Protein AF-A0A5B8IBD4-F1 (afdb_monomer_lite)

Organism: NCBI:txid568768

Sequence (265 aa):
MNLLDEKFKKVKQAIHQFESEQSRFNSKVDTIKSEFEQALSAAQVNIQKAKIEYELTCIKSWGGVYRAPPEEDEHWYWKDIYVEWPQGTQPDLAMLIHPPYRGFCRYVLMRFAMDCGLACNLSQWDGSRYHLDFVCLRHPPSRYQLHLLPSVLHGISVFSKVMACDRDGYARLELTSCMRKIIFQDMRFELLAEYIELLVSPETGESKVTLEIESCIYSVVSDINHWNGKKRITLKFPNVREAYLHLIAVKYRSWKFYRKIYEGS

Foldseek 3Di:
DDPVVVVVVVVVVVVVVVVVVVVVVVVVVVVVVVVVVVVVVVVVVVVVVVLVVVLVVQCVVQVWDWPPPDPPDPDDDPLPTDIDAPPPGDHPVQCQFQPPDPPRCVVRVQVLCVLLQKGFDQPDDPPGGGARLEIEGNDALAPVCVVSLVSVQVSCLVVQLNHDADPVQWHKYFYDPVQQWDWDDDPFKIKIKGWGIWTARNVQQKIKTKIKIAIDTDPPDPPDDDRHDIDIDIDIDNHPSVVSVCSHCVNVDDPVVVVCRVVVD

Radius of gyration: 32.61 Å; chains: 1; bounding box: 73×58×107 Å

Secondary structure (DSSP, 8-state):
--HHHHHHHHHHHHHHHHHHHHHHHHHHHHHHHHHHHHHHHHHHHHHHHHHHHHHHHHHHHTT-EE-PPPTT-S---GGG--EE--TT----HHHHHS-SSTTTTHHHHHHHHHHTTEEE----B-SS-B----EEESS---GGGGGGHHHHHHHHHHHHTTSPB-TTS-EEEEPPGGGSEEEEEETTEEEEEEEEEEEE-TTT--EEEEEEEEEEE-TT-TTS----EEEEEEEEESSHHHHHHHHHHGGG--HHHHHHHHHT-

Structure (mmCIF, N/CA/C/O backbone):
data_AF-A0A5B8IBD4-F1
#
_entry.id   AF-A0A5B8IBD4-F1
#
loop_
_atom_site.group_PDB
_atom_site.id
_atom_site.type_symbol
_atom_site.label_atom_id
_atom_site.label_alt_id
_atom_site.label_comp_id
_atom_site.label_asym_id
_atom_site.label_entity_id
_atom_site.label_seq_id
_atom_site.pdbx_PDB_ins_code
_atom_site.Cartn_x
_atom_site.Cartn_y
_atom_site.Cartn_z
_atom_site.occupancy
_atom_site.B_iso_or_equiv
_atom_site.auth_seq_id
_atom_site.auth_comp_id
_atom_site.auth_asym_id
_atom_site.auth_atom_id
_atom_site.pdbx_PDB_model_num
ATOM 1 N N . MET A 1 1 ? -39.610 38.157 74.385 1.00 56.88 1 MET A N 1
ATOM 2 C CA . MET A 1 1 ? -38.697 37.555 73.388 1.00 56.88 1 MET A CA 1
ATOM 3 C C . MET A 1 1 ? -39.084 38.117 72.027 1.00 56.88 1 MET A C 1
ATOM 5 O O . MET A 1 1 ? -40.272 38.142 71.732 1.00 56.88 1 MET A O 1
ATOM 9 N N . ASN A 1 2 ? -38.144 38.713 71.291 1.00 75.50 2 ASN A N 1
ATOM 10 C CA . ASN A 1 2 ? -38.448 39.559 70.133 1.00 75.50 2 ASN A CA 1
ATOM 11 C C . ASN A 1 2 ? -38.781 38.701 68.900 1.00 75.50 2 ASN A C 1
ATOM 13 O O . ASN A 1 2 ? -38.042 37.781 68.563 1.00 75.50 2 ASN A O 1
ATOM 17 N N . LEU A 1 3 ? -39.874 39.016 68.200 1.00 75.00 3 LEU A N 1
ATOM 18 C CA . LEU A 1 3 ? -40.360 38.275 67.019 1.00 75.00 3 LEU A CA 1
ATOM 19 C C . LEU A 1 3 ? -39.328 38.222 65.872 1.00 75.00 3 LEU A C 1
ATOM 21 O O . LEU A 1 3 ? -39.344 37.321 65.033 1.00 75.00 3 LEU A O 1
ATOM 25 N N . LEU A 1 4 ? -38.414 39.195 65.850 1.00 78.38 4 LEU A N 1
ATOM 26 C CA . LEU A 1 4 ? -37.260 39.248 64.956 1.00 78.38 4 LEU A CA 1
ATOM 27 C C . LEU A 1 4 ? -36.218 38.165 65.268 1.00 78.38 4 LEU A C 1
ATOM 29 O O . LEU A 1 4 ? -35.713 37.547 64.334 1.00 78.38 4 LEU A O 1
ATOM 33 N N . ASP A 1 5 ? -35.945 37.874 66.541 1.00 80.69 5 ASP A N 1
ATOM 34 C CA . ASP A 1 5 ? -34.928 36.890 66.940 1.00 80.69 5 ASP A CA 1
ATOM 35 C C . ASP A 1 5 ? -35.344 35.463 66.566 1.00 80.69 5 ASP A C 1
ATOM 37 O O . ASP A 1 5 ? -34.528 34.672 66.087 1.00 80.69 5 ASP A O 1
ATOM 41 N N . GLU A 1 6 ? -36.633 35.133 66.703 1.00 82.50 6 GLU A N 1
ATOM 42 C CA . GLU A 1 6 ? -37.167 33.847 66.239 1.00 82.50 6 GLU A CA 1
ATOM 43 C C . GLU A 1 6 ? -37.085 33.698 64.718 1.00 82.50 6 GLU A C 1
ATOM 45 O O . GLU A 1 6 ? -36.716 32.630 64.220 1.00 82.50 6 GLU A O 1
ATOM 50 N N . LYS A 1 7 ? -37.399 34.761 63.965 1.00 86.44 7 LYS A N 1
ATOM 51 C CA . LYS A 1 7 ? -37.274 34.747 62.501 1.00 86.44 7 LYS A CA 1
ATOM 52 C C . LYS A 1 7 ? -35.815 34.594 62.071 1.00 86.44 7 LYS A C 1
ATOM 54 O O . LYS A 1 7 ? -35.535 33.762 61.212 1.00 86.44 7 LYS A O 1
ATOM 59 N N . PHE A 1 8 ? -34.881 35.302 62.709 1.00 87.88 8 PHE A N 1
ATOM 60 C CA . PHE A 1 8 ? -33.446 35.148 62.452 1.00 87.88 8 PHE A CA 1
ATOM 61 C C . PHE A 1 8 ? -32.945 33.734 62.758 1.00 87.88 8 PHE A C 1
ATOM 63 O O . PHE A 1 8 ? -32.168 33.176 61.982 1.00 87.88 8 PHE A O 1
ATOM 70 N N . LYS A 1 9 ? -33.411 33.122 63.853 1.00 89.69 9 LYS A N 1
ATOM 71 C CA . LYS A 1 9 ? -33.058 31.740 64.203 1.00 89.69 9 LYS A CA 1
ATOM 72 C C . LYS A 1 9 ? -33.561 30.739 63.157 1.00 89.69 9 LYS A C 1
ATOM 74 O O . LYS A 1 9 ? -32.800 29.859 62.761 1.00 89.69 9 LYS A O 1
ATOM 79 N N . LYS A 1 10 ? -34.794 30.908 62.663 1.00 91.12 10 LYS A N 1
ATOM 80 C CA . LYS A 1 10 ? -35.361 30.075 61.586 1.00 91.12 10 LYS A CA 1
ATOM 81 C C . LYS A 1 10 ? -34.592 30.222 60.272 1.00 91.12 10 LYS A C 1
ATOM 83 O O . LYS A 1 10 ? -34.285 29.218 59.641 1.00 91.12 10 LYS A O 1
ATOM 88 N N . VAL A 1 11 ? -34.225 31.447 59.891 1.00 92.00 11 VAL A N 1
ATOM 89 C CA . VAL A 1 11 ? -33.417 31.695 58.683 1.00 92.00 11 VAL A CA 1
ATOM 90 C C . VAL A 1 11 ? -32.032 31.053 58.806 1.00 92.00 11 VAL A C 1
ATOM 92 O O . VAL A 1 11 ? -31.601 30.376 57.880 1.00 92.00 11 VAL A O 1
ATOM 95 N N . LYS A 1 12 ? -31.358 31.177 59.959 1.00 91.69 12 LYS A N 1
ATOM 96 C CA . LYS A 1 12 ? -30.062 30.510 60.193 1.00 91.69 12 LYS A CA 1
ATOM 97 C C . LYS A 1 12 ? -30.153 28.985 60.098 1.00 91.69 12 LYS A C 1
ATOM 99 O O . LYS A 1 12 ? -29.273 28.363 59.515 1.00 91.69 12 LYS A O 1
ATOM 104 N N . GLN A 1 13 ? -31.212 28.383 60.644 1.00 93.12 13 GLN A N 1
ATOM 105 C CA . GLN A 1 13 ? -31.438 26.939 60.525 1.00 93.12 13 GLN A CA 1
ATOM 106 C C . GLN A 1 13 ? -31.672 26.509 59.072 1.00 93.12 13 GLN A C 1
ATOM 108 O O . GLN A 1 13 ? -31.108 25.504 58.649 1.00 93.12 13 GLN A O 1
ATOM 113 N N . ALA A 1 14 ? -32.445 27.284 58.306 1.00 92.75 14 ALA A N 1
ATOM 114 C CA . ALA A 1 14 ? -32.688 27.012 56.892 1.00 92.75 14 ALA A CA 1
ATOM 115 C C . ALA A 1 14 ? -31.407 27.127 56.047 1.00 92.75 14 ALA A C 1
ATOM 117 O O . ALA A 1 14 ? -31.169 26.275 55.198 1.00 92.75 14 ALA A O 1
ATOM 118 N N . ILE A 1 15 ? -30.556 28.128 56.312 1.00 94.25 15 ILE A N 1
ATOM 119 C CA . ILE A 1 15 ? -29.251 28.272 55.642 1.00 94.25 15 ILE A CA 1
ATOM 120 C C . ILE A 1 15 ? -28.365 27.057 55.932 1.00 94.25 15 ILE A C 1
ATOM 122 O O . ILE A 1 15 ? -27.853 26.453 54.997 1.00 94.25 15 ILE A O 1
ATOM 126 N N . HIS A 1 16 ? -28.245 26.633 57.194 1.00 94.00 16 HIS A N 1
ATOM 127 C CA . HIS A 1 16 ? -27.446 25.450 57.529 1.00 94.00 16 HIS A CA 1
ATOM 128 C C . HIS A 1 16 ? -27.990 24.151 56.921 1.00 94.00 16 HIS A C 1
ATOM 130 O O . HIS A 1 16 ? -27.208 23.298 56.501 1.00 94.00 16 HIS A O 1
ATOM 136 N N . GLN A 1 17 ? -29.315 23.984 56.853 1.00 94.88 17 GLN A N 1
ATOM 137 C CA . GLN A 1 17 ? -29.913 22.850 56.142 1.00 94.88 17 GLN A CA 1
ATOM 138 C C . GLN A 1 17 ? -29.582 22.892 54.650 1.00 94.88 17 GLN A C 1
ATOM 140 O O . GLN A 1 17 ? -29.151 21.880 54.106 1.00 94.88 17 GLN A O 1
ATOM 145 N N . PHE A 1 18 ? -29.707 24.058 54.015 1.00 94.94 18 PHE A N 1
ATOM 146 C CA . PHE A 1 18 ? -29.362 24.235 52.608 1.00 94.94 18 PHE A CA 1
ATOM 147 C C . PHE A 1 18 ? -27.880 23.936 52.334 1.00 94.94 18 PHE A C 1
ATOM 149 O O . PHE A 1 18 ? -27.572 23.181 51.418 1.00 94.94 18 PHE A O 1
ATOM 156 N N . GLU A 1 19 ? -26.960 24.454 53.152 1.00 95.25 19 GLU A N 1
ATOM 157 C CA . GLU A 1 19 ? -25.519 24.179 53.039 1.00 95.25 19 GLU A CA 1
ATOM 158 C C . GLU A 1 19 ? -25.210 22.679 53.192 1.00 95.25 19 GLU A C 1
ATOM 160 O O . GLU A 1 19 ? -24.398 22.122 52.448 1.00 95.25 19 GLU A O 1
ATOM 165 N N . SER A 1 20 ? -25.887 22.000 54.124 1.00 94.75 20 SER A N 1
ATOM 166 C CA . SER A 1 20 ? -25.748 20.554 54.325 1.00 94.75 20 SER A CA 1
ATOM 167 C C . SER A 1 20 ? -26.263 19.751 53.126 1.00 94.75 20 SER A C 1
ATOM 169 O O . SER A 1 20 ? -25.588 18.828 52.661 1.00 94.75 20 SER A O 1
ATOM 171 N N . GLU A 1 21 ? -27.428 20.114 52.585 1.00 95.06 21 GLU A N 1
ATOM 172 C CA . GLU A 1 21 ? -27.994 19.481 51.392 1.00 95.06 21 GLU A CA 1
ATOM 173 C C . GLU A 1 21 ? -27.135 19.734 50.151 1.00 95.06 21 GLU A C 1
ATOM 175 O O . GLU A 1 21 ? -26.889 18.801 49.386 1.00 95.06 21 GLU A O 1
ATOM 180 N N . GLN A 1 22 ? -26.610 20.950 49.988 1.00 95.12 22 GLN A N 1
ATOM 181 C CA . GLN A 1 22 ? -25.694 21.306 48.908 1.00 95.12 22 GLN A CA 1
ATOM 182 C C . GLN A 1 22 ? -24.396 20.493 48.989 1.00 95.12 22 GLN A C 1
ATOM 184 O O . GLN A 1 22 ? -23.953 19.941 47.983 1.00 95.12 22 GLN A O 1
ATOM 189 N N . SER A 1 23 ? -23.810 20.355 50.183 1.00 95.12 23 SER A N 1
ATOM 190 C CA . SER A 1 23 ? -22.620 19.522 50.398 1.00 95.12 23 SER A CA 1
ATOM 191 C C . SER A 1 23 ? -22.892 18.051 50.057 1.00 95.12 23 SER A C 1
ATOM 193 O O . SER A 1 23 ? -22.114 17.424 49.334 1.00 95.12 23 SER A O 1
ATOM 195 N N . ARG A 1 24 ? -24.041 17.510 50.489 1.00 95.38 24 ARG A N 1
ATOM 196 C CA . ARG A 1 24 ? -24.458 16.137 50.165 1.00 95.38 24 ARG A CA 1
ATOM 197 C C . ARG 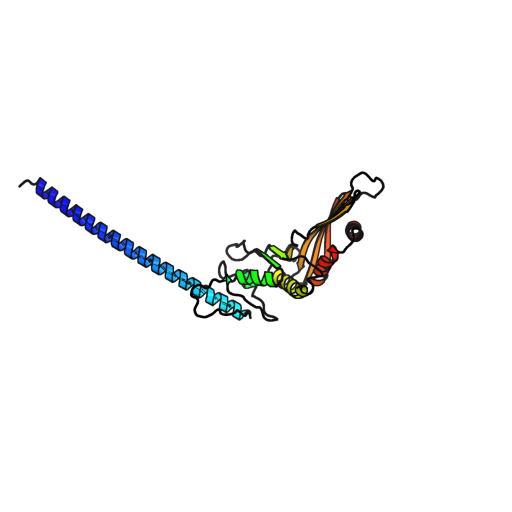A 1 24 ? -24.714 15.945 48.669 1.00 95.38 24 ARG A C 1
ATOM 199 O O . ARG A 1 24 ? -24.390 14.887 48.133 1.00 95.38 24 ARG A O 1
ATOM 206 N N . PHE A 1 25 ? -25.303 16.934 48.001 1.00 95.06 25 PHE A N 1
ATOM 207 C CA . PHE A 1 25 ? -25.522 16.914 46.557 1.00 95.06 25 PHE A CA 1
ATOM 208 C C . PHE A 1 25 ? -24.192 16.911 45.799 1.00 95.06 25 PHE A C 1
ATOM 210 O O . PHE A 1 25 ? -23.983 16.029 44.971 1.00 95.06 25 PHE A O 1
ATOM 217 N N . ASN A 1 26 ? -23.270 17.816 46.137 1.00 95.25 26 ASN A N 1
ATOM 218 C CA . ASN A 1 26 ? -21.949 17.886 45.509 1.00 95.25 26 ASN A CA 1
ATOM 219 C C . ASN A 1 26 ? -21.167 16.581 45.696 1.00 95.25 26 ASN A C 1
ATOM 221 O O . ASN A 1 26 ? -20.663 16.031 44.724 1.00 95.25 26 ASN A O 1
ATOM 225 N N . SER A 1 27 ? -21.171 16.017 46.908 1.00 95.44 27 SER A N 1
ATOM 226 C CA . SER A 1 27 ? -20.539 14.719 47.165 1.00 95.44 27 SER A CA 1
ATOM 227 C C . SER A 1 27 ? -21.121 13.603 46.289 1.00 95.44 27 SER A C 1
ATOM 229 O O . SER A 1 27 ? -20.360 12.795 45.764 1.00 95.44 27 SER A O 1
ATOM 231 N N . LYS A 1 28 ? -22.445 13.568 46.073 1.00 96.06 28 LYS A N 1
ATOM 232 C CA . LYS A 1 28 ? -23.067 12.597 45.156 1.00 96.06 28 LYS A CA 1
ATOM 233 C C . LYS A 1 28 ? -22.658 12.822 43.702 1.00 96.06 28 LYS A C 1
ATOM 235 O O . LYS A 1 28 ? -22.431 11.847 42.992 1.00 96.06 28 LYS A O 1
ATOM 240 N N . VAL A 1 29 ? -22.589 14.077 43.257 1.00 95.94 29 VAL A N 1
ATOM 241 C CA . VAL A 1 29 ? -22.139 14.421 41.899 1.00 95.94 29 VAL A CA 1
ATOM 242 C C . VAL A 1 29 ? -20.706 13.940 41.680 1.00 95.94 29 VAL A C 1
ATOM 244 O O . VAL A 1 29 ? -20.435 13.309 40.661 1.00 95.94 29 VAL A O 1
ATOM 247 N N . ASP A 1 30 ? -19.819 14.159 42.651 1.00 95.62 30 ASP A N 1
ATOM 248 C CA . ASP A 1 30 ? -18.426 13.715 42.578 1.00 95.62 30 ASP A CA 1
ATOM 249 C C . ASP A 1 30 ? -18.310 12.185 42.541 1.00 95.62 30 ASP A C 1
ATOM 251 O O . ASP A 1 30 ? -17.547 11.646 41.737 1.00 95.62 30 ASP A O 1
ATOM 255 N N . THR A 1 31 ? -19.109 11.469 43.343 1.00 96.25 31 THR 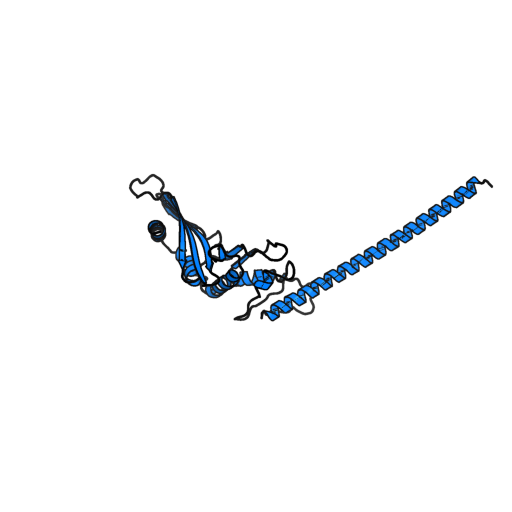A N 1
ATOM 256 C CA . THR A 1 31 ? -19.168 9.999 43.298 1.00 96.25 31 THR A CA 1
ATOM 257 C C . THR A 1 31 ? -19.615 9.498 41.925 1.00 96.25 31 THR A C 1
ATOM 259 O O . THR A 1 31 ? -18.915 8.688 41.323 1.00 96.25 31 THR A O 1
ATOM 262 N N . ILE A 1 32 ? -20.721 10.025 41.387 1.00 95.88 32 ILE A N 1
ATOM 263 C CA . ILE A 1 32 ? -21.239 9.624 40.067 1.00 95.88 32 ILE A CA 1
ATOM 264 C C . ILE A 1 32 ? -20.213 9.915 38.969 1.00 95.88 32 ILE A C 1
ATOM 266 O O . ILE A 1 32 ? -20.013 9.099 38.071 1.00 95.88 32 ILE A O 1
ATOM 270 N N . LYS A 1 33 ? -19.542 11.070 39.034 1.00 95.75 33 LYS A N 1
ATOM 271 C CA . LYS A 1 33 ? -18.499 11.431 38.073 1.00 95.75 33 LYS A CA 1
ATOM 272 C C . LYS A 1 33 ? -17.330 10.446 38.126 1.00 95.75 33 LYS A C 1
ATOM 274 O O . LYS A 1 33 ? -16.890 9.987 37.076 1.00 95.75 33 LYS A O 1
ATOM 279 N N . SER A 1 34 ? -16.869 10.091 39.325 1.00 95.44 34 SER A N 1
ATOM 280 C CA . SER A 1 34 ? -15.779 9.128 39.504 1.00 95.44 34 SER A CA 1
ATOM 281 C C . SER A 1 34 ? -16.149 7.734 38.983 1.00 95.44 34 SER A C 1
ATOM 283 O O . SER A 1 34 ? -15.369 7.128 38.250 1.00 95.44 34 SER A O 1
ATOM 285 N N . GLU A 1 35 ? -17.356 7.251 39.288 1.00 96.12 35 GLU A N 1
ATOM 286 C CA . GLU A 1 35 ? -17.869 5.973 38.775 1.00 96.12 35 GLU A CA 1
ATOM 287 C C . GLU A 1 35 ? -17.969 5.976 37.243 1.00 96.12 35 GLU A C 1
ATOM 289 O O . GLU A 1 35 ? -17.560 5.016 36.586 1.00 96.12 35 GLU A O 1
ATOM 294 N N . PHE A 1 36 ? -18.458 7.073 36.657 1.00 96.06 36 PHE A N 1
ATOM 295 C CA . PHE A 1 36 ? -18.543 7.229 35.208 1.00 96.06 36 PHE A CA 1
ATOM 296 C C . PHE A 1 36 ? -17.160 7.229 34.546 1.00 96.06 36 PHE A C 1
ATOM 298 O O . PHE A 1 36 ? -16.967 6.554 33.536 1.00 96.06 36 PHE A O 1
ATOM 305 N N . GLU A 1 37 ? -16.184 7.943 35.111 1.00 95.75 37 GLU A N 1
ATOM 306 C CA . GLU A 1 37 ? -14.806 7.969 34.605 1.00 95.75 37 GLU A CA 1
ATOM 307 C C . GLU A 1 37 ? -14.153 6.578 34.659 1.00 95.75 37 GLU A C 1
ATOM 309 O O . GLU A 1 37 ? -13.510 6.159 33.692 1.00 95.75 37 GLU A O 1
ATOM 314 N N . GLN A 1 38 ? -14.370 5.822 35.741 1.00 94.38 38 GLN A N 1
ATOM 315 C CA . GLN A 1 38 ? -13.894 4.439 35.858 1.00 94.38 38 GLN A CA 1
ATOM 316 C C . GLN A 1 38 ? -14.553 3.518 34.825 1.00 94.38 38 GLN A C 1
ATOM 318 O O . GLN A 1 38 ? -13.858 2.764 34.138 1.00 94.38 38 GLN A O 1
ATOM 323 N N . ALA A 1 39 ? -15.877 3.603 34.668 1.00 94.75 39 ALA A N 1
ATOM 324 C CA . ALA A 1 39 ? -16.617 2.813 33.688 1.00 94.75 39 ALA A CA 1
ATOM 325 C C . ALA A 1 39 ? -16.189 3.141 32.248 1.00 94.75 39 ALA A C 1
ATOM 327 O O . ALA A 1 39 ? -16.007 2.233 31.435 1.00 94.75 39 ALA A O 1
ATOM 328 N N . LEU A 1 40 ? -15.973 4.423 31.941 1.00 94.75 40 LEU A N 1
ATOM 329 C CA . LEU A 1 40 ? -15.492 4.876 30.638 1.00 94.75 40 LEU A CA 1
ATOM 330 C C . LEU A 1 40 ? -14.082 4.346 30.347 1.00 94.75 40 LEU A C 1
ATOM 332 O O . LEU A 1 40 ? -13.833 3.846 29.250 1.00 94.75 40 LEU A O 1
ATOM 336 N N . SER A 1 41 ? -13.184 4.400 31.334 1.00 91.31 41 SER A N 1
ATOM 337 C CA . SER A 1 41 ? -11.829 3.850 31.223 1.00 91.31 41 SER A CA 1
ATOM 338 C C . SER A 1 41 ? -11.852 2.339 30.956 1.00 91.31 41 SER A C 1
ATOM 340 O O . SER A 1 41 ? -11.234 1.862 30.000 1.00 91.31 41 SER A O 1
ATOM 342 N N . ALA A 1 42 ? -12.645 1.582 31.721 1.00 90.81 42 ALA A N 1
ATOM 343 C CA . ALA A 1 42 ? -12.802 0.141 31.525 1.00 90.81 42 ALA A CA 1
ATOM 344 C C . ALA A 1 42 ? -13.400 -0.200 30.147 1.00 90.81 42 ALA A C 1
ATOM 346 O O . ALA A 1 42 ? -12.906 -1.092 29.453 1.00 90.81 42 ALA A O 1
ATOM 347 N N . ALA A 1 43 ? -14.425 0.538 29.709 1.00 92.00 43 ALA A N 1
ATOM 348 C CA . ALA A 1 43 ? -15.018 0.372 28.385 1.00 92.00 43 ALA A CA 1
ATOM 349 C C . ALA A 1 43 ? -14.001 0.649 27.268 1.00 92.00 43 ALA A C 1
ATOM 351 O O . ALA A 1 43 ? -13.924 -0.113 26.303 1.00 92.00 43 ALA A O 1
ATOM 352 N N . GLN A 1 44 ? -13.179 1.692 27.411 1.00 89.56 44 GLN A N 1
ATOM 353 C CA . GLN A 1 44 ? -12.120 2.010 26.457 1.00 89.56 44 GLN A CA 1
ATOM 354 C C . GLN A 1 44 ? -11.089 0.878 26.358 1.00 89.56 44 GLN A C 1
ATOM 356 O O . GLN A 1 44 ? -10.734 0.489 25.245 1.00 89.56 44 GLN A O 1
ATOM 361 N N . VAL A 1 45 ? -10.645 0.314 27.486 1.00 87.69 45 VAL A N 1
ATOM 362 C CA . VAL A 1 45 ? -9.722 -0.836 27.504 1.00 87.69 45 VAL A CA 1
ATOM 363 C C . VAL A 1 45 ? -10.344 -2.054 26.818 1.00 87.69 45 VAL A C 1
ATOM 365 O O . VAL A 1 45 ? -9.707 -2.663 25.960 1.00 87.69 45 VAL A O 1
ATOM 368 N N . ASN A 1 46 ? -11.602 -2.376 27.127 1.00 88.38 46 ASN A N 1
ATOM 369 C CA . ASN A 1 46 ? -12.300 -3.515 26.526 1.00 88.38 46 ASN A CA 1
ATOM 370 C C . ASN A 1 46 ? -12.463 -3.360 25.007 1.00 88.38 46 ASN A C 1
ATOM 372 O O . ASN A 1 46 ? -12.229 -4.310 24.263 1.00 88.38 46 ASN A O 1
ATOM 376 N N . ILE A 1 47 ? -12.794 -2.156 24.530 1.00 88.81 47 ILE A N 1
ATOM 377 C CA . ILE A 1 47 ? -12.873 -1.863 23.093 1.00 88.81 47 ILE A CA 1
ATOM 378 C C . ILE A 1 47 ? -11.505 -2.037 22.424 1.00 88.81 47 ILE A C 1
ATOM 380 O O . ILE A 1 47 ? -11.437 -2.567 21.317 1.00 88.81 47 ILE A O 1
ATOM 384 N N . GLN A 1 48 ? -10.415 -1.605 23.064 1.00 85.31 48 GLN A N 1
ATOM 385 C CA . GLN A 1 48 ? -9.070 -1.789 22.508 1.00 85.31 48 GLN A CA 1
ATOM 386 C C . GLN A 1 48 ? -8.683 -3.268 22.424 1.00 85.31 48 GLN A C 1
ATOM 388 O O . GLN A 1 48 ? -8.187 -3.693 21.382 1.00 85.31 48 GLN A O 1
ATOM 393 N N . LYS A 1 49 ? -8.974 -4.064 23.461 1.00 85.00 49 LYS A N 1
ATOM 394 C CA . LYS A 1 49 ? -8.756 -5.521 23.440 1.00 85.00 49 LYS A CA 1
ATOM 395 C C . LYS A 1 49 ? -9.534 -6.188 22.304 1.00 85.00 49 LYS A C 1
ATOM 397 O O . LYS A 1 49 ? -8.934 -6.873 21.482 1.00 85.00 49 LYS A O 1
ATOM 402 N N . ALA A 1 50 ? -10.826 -5.885 22.180 1.00 88.12 50 ALA A N 1
ATOM 403 C CA . ALA A 1 50 ? -11.667 -6.429 21.114 1.00 88.12 50 ALA A CA 1
ATOM 404 C C . ALA A 1 50 ? -11.170 -6.042 19.706 1.00 88.12 50 ALA A C 1
ATOM 406 O O . ALA A 1 50 ? -11.187 -6.865 18.792 1.00 88.12 50 ALA A O 1
ATOM 407 N N . LYS A 1 51 ? -10.684 -4.804 19.520 1.00 88.56 51 LYS A N 1
ATOM 408 C CA . LYS A 1 51 ? -10.058 -4.373 18.257 1.00 88.56 51 LYS A CA 1
ATOM 409 C C . LYS A 1 51 ? -8.801 -5.177 17.940 1.00 88.56 51 LYS A C 1
ATOM 411 O O . LYS A 1 51 ? -8.643 -5.621 16.806 1.00 88.56 51 LYS A O 1
ATOM 416 N N . ILE A 1 52 ? -7.934 -5.377 18.935 1.00 85.44 52 ILE A N 1
ATOM 417 C CA . ILE A 1 52 ? -6.714 -6.180 18.789 1.00 85.44 52 ILE A CA 1
ATOM 418 C C . ILE A 1 52 ? -7.058 -7.609 18.372 1.00 85.44 52 ILE A C 1
ATOM 420 O O . ILE A 1 52 ? -6.553 -8.090 17.361 1.00 85.44 52 ILE A O 1
ATOM 424 N N . GLU A 1 53 ? -7.965 -8.262 19.092 1.00 87.75 53 GLU A N 1
ATOM 425 C CA . GLU A 1 53 ? -8.405 -9.628 18.794 1.00 87.75 53 GLU A CA 1
ATOM 426 C C . GLU A 1 53 ? -8.997 -9.759 17.384 1.00 87.75 53 GLU A C 1
ATOM 428 O O . GLU A 1 53 ? -8.676 -10.703 16.653 1.00 87.75 53 GLU A O 1
ATOM 433 N N . TYR A 1 54 ? -9.822 -8.793 16.972 1.00 91.25 54 TYR A N 1
ATOM 434 C CA . TYR A 1 54 ? -10.435 -8.778 15.648 1.00 91.25 54 TYR A CA 1
ATOM 435 C C . TYR A 1 54 ? -9.402 -8.634 14.524 1.00 91.25 54 TYR A C 1
ATOM 437 O O . TYR A 1 54 ? -9.385 -9.433 13.586 1.00 91.25 54 TYR A O 1
ATOM 445 N N . GLU A 1 55 ? -8.512 -7.648 14.617 1.00 90.75 55 GLU A N 1
ATOM 446 C CA . GLU A 1 55 ? -7.453 -7.430 13.627 1.00 90.75 55 GLU A CA 1
ATOM 447 C C . GLU A 1 55 ? -6.486 -8.623 13.558 1.00 90.75 55 GLU A C 1
ATOM 449 O O . GLU A 1 55 ? -6.137 -9.066 12.466 1.00 90.75 55 GLU A O 1
ATOM 454 N N . LEU A 1 56 ? -6.104 -9.207 14.700 1.00 89.50 56 LEU A N 1
ATOM 455 C CA . LEU A 1 56 ? -5.276 -10.416 14.752 1.00 89.50 56 LEU A CA 1
ATOM 456 C C . LEU A 1 56 ? -5.952 -11.621 14.084 1.00 89.50 56 LEU A C 1
ATOM 458 O O . LEU A 1 56 ? -5.297 -12.407 13.393 1.00 89.50 56 LEU A O 1
ATOM 462 N N . THR A 1 57 ? -7.266 -11.755 14.261 1.00 91.62 57 THR A N 1
ATOM 463 C CA . THR A 1 57 ? -8.068 -12.782 13.586 1.00 91.62 57 THR A CA 1
ATOM 464 C C . THR A 1 57 ? -8.085 -12.564 12.074 1.00 91.62 57 THR A C 1
ATOM 466 O O . THR A 1 57 ? -7.928 -13.525 11.322 1.00 91.62 57 THR A O 1
ATOM 469 N N . CYS A 1 58 ? -8.197 -11.312 11.619 1.00 93.69 58 CYS A N 1
ATOM 470 C CA . CYS A 1 58 ? -8.105 -10.969 10.197 1.00 93.69 58 CYS A CA 1
ATOM 471 C C . CYS A 1 58 ? -6.714 -11.284 9.625 1.00 93.69 58 CYS A C 1
ATOM 473 O O . CYS A 1 58 ? -6.601 -11.906 8.577 1.00 93.69 58 CYS A O 1
ATOM 475 N N . ILE A 1 59 ? -5.639 -10.937 10.336 1.00 92.06 59 ILE A N 1
ATOM 476 C CA . ILE A 1 59 ? -4.267 -11.250 9.905 1.00 92.06 59 ILE A CA 1
ATOM 477 C C . ILE A 1 59 ? -4.086 -12.760 9.719 1.00 92.06 59 ILE A C 1
ATOM 479 O O . ILE A 1 59 ? -3.565 -13.194 8.690 1.00 92.06 59 ILE A O 1
ATOM 483 N N . LYS A 1 60 ? -4.566 -13.563 10.677 1.00 92.38 60 LYS A N 1
ATOM 484 C CA . LYS A 1 60 ? -4.562 -15.029 10.574 1.00 92.38 60 LYS A CA 1
ATOM 485 C C . LYS A 1 60 ? -5.375 -15.529 9.385 1.00 92.38 60 LYS A C 1
ATOM 487 O O . LYS A 1 60 ? -4.919 -16.437 8.695 1.00 92.38 60 LYS A O 1
ATOM 492 N N . SER A 1 61 ? -6.556 -14.962 9.130 1.00 94.62 61 SER A N 1
ATOM 493 C CA . SER A 1 61 ? -7.403 -15.395 8.009 1.00 94.62 61 SER A CA 1
ATOM 494 C C . SER A 1 61 ? -6.794 -15.064 6.643 1.00 94.62 61 SER A C 1
ATOM 496 O O . SER A 1 61 ? -7.021 -15.800 5.687 1.00 94.62 61 SER A O 1
ATOM 498 N N . TRP A 1 62 ? -5.954 -14.029 6.560 1.00 94.56 62 TRP A N 1
ATOM 499 C CA . TRP A 1 62 ? -5.141 -13.716 5.379 1.00 94.56 62 TRP A CA 1
ATOM 500 C C . TRP A 1 62 ? -3.891 -14.607 5.233 1.00 94.56 62 TRP A C 1
ATOM 502 O O . TRP A 1 62 ? -3.158 -14.495 4.250 1.00 94.56 62 TRP A O 1
ATOM 512 N N . GLY A 1 63 ? -3.629 -15.494 6.199 1.00 93.19 63 GLY A N 1
ATOM 513 C CA . GLY A 1 63 ? -2.471 -16.391 6.219 1.00 93.19 63 GLY A CA 1
ATOM 514 C C . GLY A 1 63 ? -1.222 -15.808 6.886 1.00 93.19 63 GLY A C 1
ATOM 515 O O . GLY A 1 63 ? -0.166 -16.435 6.840 1.00 93.19 63 GLY A O 1
ATOM 516 N N . GLY A 1 64 ? -1.330 -14.634 7.515 1.00 91.75 64 GLY A N 1
ATOM 517 C CA . GLY A 1 64 ? -0.237 -14.012 8.252 1.00 91.75 64 GLY A CA 1
ATOM 518 C C . GLY A 1 64 ? 0.072 -14.763 9.546 1.00 91.75 64 GLY A C 1
ATOM 519 O O . GLY A 1 64 ? -0.826 -15.173 10.286 1.00 91.75 64 GLY A O 1
ATOM 520 N N . VAL A 1 65 ? 1.359 -14.912 9.839 1.00 90.25 65 VAL A N 1
ATOM 521 C CA . VAL A 1 65 ? 1.858 -15.512 11.078 1.00 90.25 65 VAL A CA 1
ATOM 522 C C . VAL A 1 65 ? 2.485 -14.406 11.905 1.00 90.25 65 VAL A C 1
ATOM 524 O O . VAL A 1 65 ? 3.234 -13.590 11.391 1.00 90.25 65 VAL A O 1
ATOM 527 N N . TYR A 1 66 ? 2.199 -14.357 13.194 1.00 84.94 66 TYR A N 1
ATOM 528 C CA . TYR A 1 66 ? 2.851 -13.420 14.098 1.00 84.94 66 TYR A CA 1
ATOM 529 C C . TYR A 1 66 ? 3.291 -14.172 15.340 1.00 84.94 66 TYR A C 1
ATOM 531 O O . TYR A 1 66 ? 2.627 -15.119 15.774 1.00 84.94 66 TYR A O 1
ATOM 539 N N . ARG A 1 67 ? 4.417 -13.763 15.927 1.00 73.12 67 ARG A N 1
ATOM 540 C CA . ARG A 1 67 ? 4.769 -14.268 17.252 1.00 73.12 67 ARG A CA 1
ATOM 541 C C . ARG A 1 67 ? 3.791 -13.659 18.239 1.00 73.12 67 ARG A C 1
ATOM 543 O O . ARG A 1 67 ? 3.829 -12.455 18.481 1.00 73.12 67 ARG A O 1
ATOM 550 N N . ALA A 1 68 ? 2.902 -14.502 18.763 1.00 62.56 68 ALA A N 1
ATOM 551 C CA . ALA A 1 68 ? 2.215 -14.194 20.000 1.00 62.56 68 ALA A CA 1
ATOM 552 C C . ALA A 1 68 ? 3.312 -13.947 21.031 1.00 62.56 68 ALA A C 1
ATOM 554 O O . ALA A 1 68 ? 4.232 -14.763 21.158 1.00 62.56 68 ALA A O 1
ATOM 555 N N . PRO A 1 69 ? 3.300 -12.792 21.671 1.00 56.50 69 PRO A N 1
ATOM 556 C CA . PRO A 1 69 ? 4.372 -12.485 22.572 1.00 56.50 69 PRO A CA 1
ATOM 557 C C . PRO A 1 69 ? 3.995 -13.029 23.970 1.00 56.50 69 PRO A C 1
ATOM 559 O O . PRO A 1 69 ? 2.856 -13.470 24.145 1.00 56.50 69 PRO A O 1
ATOM 562 N N . PRO A 1 70 ? 4.949 -13.184 24.907 1.00 53.16 70 PRO A N 1
ATOM 563 C CA . PRO A 1 70 ? 4.740 -13.985 26.118 1.00 53.16 70 PRO A CA 1
ATOM 564 C C . PRO A 1 70 ? 3.486 -13.544 26.885 1.00 53.16 70 PRO A C 1
ATOM 566 O O . PRO A 1 70 ? 3.265 -12.353 27.064 1.00 53.16 70 PRO A O 1
ATOM 569 N N . GLU A 1 71 ? 2.670 -14.503 27.325 1.00 54.53 71 GLU A N 1
ATOM 570 C CA . GLU A 1 71 ? 1.295 -14.318 27.835 1.00 54.53 71 GLU A CA 1
ATOM 571 C C . GLU A 1 71 ? 1.152 -13.372 29.054 1.00 54.53 71 GLU A C 1
ATOM 573 O O . GLU A 1 71 ? 0.036 -13.110 29.491 1.00 54.53 71 GLU A O 1
ATOM 578 N N . GLU A 1 72 ? 2.252 -12.832 29.588 1.00 53.19 72 GLU A N 1
ATOM 579 C CA . GLU A 1 72 ? 2.319 -12.114 30.867 1.00 53.19 72 GLU A CA 1
ATOM 580 C C . GLU A 1 72 ? 2.519 -10.590 30.770 1.00 53.19 72 GLU A C 1
ATOM 582 O O . GLU A 1 72 ? 2.499 -9.921 31.801 1.00 53.19 72 GLU A O 1
ATOM 587 N N . ASP A 1 73 ? 2.705 -10.002 29.584 1.00 54.75 73 ASP A N 1
ATOM 588 C CA . ASP A 1 73 ? 2.816 -8.535 29.490 1.00 54.75 73 ASP A CA 1
ATOM 589 C C . ASP A 1 73 ? 1.409 -7.911 29.375 1.00 54.75 73 ASP A C 1
ATOM 591 O O . ASP A 1 73 ? 0.609 -8.289 28.527 1.00 54.75 73 ASP A O 1
ATOM 595 N N . GLU A 1 74 ? 1.037 -6.965 30.234 1.00 52.72 74 GLU A N 1
ATOM 596 C CA . GLU A 1 74 ? -0.277 -6.295 30.158 1.00 52.72 74 GLU A CA 1
ATOM 597 C C . GLU A 1 74 ? -0.238 -5.030 29.277 1.00 52.72 74 GLU A C 1
ATOM 599 O O . GLU A 1 74 ? -1.258 -4.367 29.064 1.00 52.72 74 GLU A O 1
ATOM 604 N N . HIS A 1 75 ? 0.934 -4.690 28.728 1.00 54.72 75 HIS A N 1
ATOM 605 C CA . HIS A 1 75 ? 1.202 -3.416 28.055 1.00 54.72 75 HIS A CA 1
ATOM 606 C C . HIS A 1 75 ? 1.530 -3.542 26.560 1.00 54.72 75 HIS A C 1
ATOM 608 O O . HIS A 1 75 ? 2.272 -2.726 26.013 1.00 54.72 75 HIS A O 1
ATOM 614 N N . TRP A 1 76 ? 0.953 -4.529 25.871 1.00 57.66 76 TRP A N 1
ATOM 615 C CA . TRP A 1 76 ? 1.171 -4.722 24.436 1.00 57.66 76 TRP A CA 1
ATOM 616 C C . TRP A 1 76 ? 0.646 -3.560 23.599 1.00 57.66 76 TRP A C 1
ATOM 618 O O . TRP A 1 76 ? -0.546 -3.235 23.623 1.00 57.66 76 TRP A O 1
ATOM 628 N N . TYR A 1 77 ? 1.520 -2.998 22.766 1.00 60.12 77 TYR A N 1
ATOM 629 C CA . TYR A 1 77 ? 1.123 -2.077 21.716 1.00 60.12 77 TYR A CA 1
ATOM 630 C C . TYR A 1 77 ? 1.154 -2.781 20.358 1.00 60.12 77 TYR A C 1
ATOM 632 O O . TYR A 1 77 ? 2.023 -3.591 20.055 1.00 60.12 77 TYR A O 1
ATOM 640 N N . TRP A 1 78 ? 0.246 -2.378 19.468 1.00 59.72 78 TRP A N 1
ATOM 641 C CA . TRP A 1 78 ? 0.203 -2.797 18.058 1.00 59.72 78 TRP A CA 1
ATOM 642 C C . TRP A 1 78 ? 1.545 -2.744 17.313 1.00 59.72 78 TRP A C 1
ATOM 644 O O . TRP A 1 78 ? 1.728 -3.435 16.315 1.00 59.72 78 TRP A O 1
ATOM 654 N N . LYS A 1 79 ? 2.469 -1.892 17.769 1.00 59.81 79 LYS A N 1
ATOM 655 C CA . LYS A 1 79 ? 3.792 -1.698 17.165 1.00 59.81 79 LYS A CA 1
ATOM 656 C C . LYS A 1 79 ? 4.735 -2.883 17.384 1.00 59.81 79 LYS A C 1
ATOM 658 O O . LYS A 1 79 ? 5.720 -2.978 16.658 1.00 59.81 79 LYS A O 1
ATOM 663 N N . ASP A 1 80 ? 4.420 -3.756 18.336 1.00 61.34 80 ASP A N 1
ATOM 664 C CA . ASP A 1 80 ? 5.269 -4.878 18.738 1.00 61.34 80 ASP A CA 1
ATOM 665 C C . ASP A 1 80 ? 4.887 -6.185 18.018 1.00 61.34 80 ASP A C 1
ATOM 667 O O . ASP A 1 80 ? 5.616 -7.175 18.074 1.00 61.34 80 ASP A O 1
ATOM 671 N N . ILE A 1 81 ? 3.767 -6.188 17.280 1.00 69.75 81 ILE A N 1
ATOM 672 C CA . ILE A 1 81 ? 3.308 -7.342 16.502 1.00 69.75 81 ILE A CA 1
ATOM 673 C C . ILE A 1 81 ? 4.045 -7.361 15.162 1.00 69.75 81 ILE A C 1
ATOM 675 O O . ILE A 1 81 ? 3.714 -6.638 14.218 1.00 69.75 81 ILE A O 1
ATOM 679 N N . TYR A 1 82 ? 5.052 -8.227 15.076 1.00 77.62 82 TYR A N 1
ATOM 680 C CA . TYR A 1 82 ? 5.732 -8.531 13.825 1.00 77.62 82 TYR A CA 1
ATOM 681 C C . TYR A 1 82 ? 4.967 -9.619 13.066 1.00 77.62 82 TYR A C 1
ATOM 683 O O . TYR A 1 82 ? 4.933 -10.775 13.494 1.00 77.62 82 TYR A O 1
ATOM 691 N N . VAL A 1 83 ? 4.338 -9.232 11.954 1.00 85.88 83 VAL A N 1
ATOM 692 C CA . VAL A 1 83 ? 3.630 -10.155 11.060 1.00 85.88 83 VAL A CA 1
ATOM 693 C C . VAL A 1 83 ? 4.571 -10.607 9.949 1.00 85.88 83 VAL A C 1
ATOM 695 O O . VAL A 1 83 ? 5.129 -9.791 9.220 1.00 85.88 83 VAL A O 1
ATOM 698 N N . GLU A 1 84 ? 4.704 -11.915 9.811 1.00 87.19 84 GLU A N 1
ATOM 699 C CA . GLU A 1 84 ? 5.378 -12.612 8.727 1.00 87.19 84 GLU A CA 1
ATOM 700 C C . GLU A 1 84 ? 4.346 -13.161 7.741 1.00 87.19 84 GLU A C 1
ATOM 702 O O . GLU A 1 84 ? 3.272 -13.629 8.124 1.00 87.19 84 GLU A O 1
ATOM 707 N N . TRP A 1 85 ? 4.700 -13.130 6.459 1.00 88.94 85 TRP A N 1
ATOM 708 C CA . TRP A 1 85 ? 3.861 -13.613 5.366 1.00 88.94 85 TRP A CA 1
ATOM 709 C C . TRP A 1 85 ? 4.524 -14.832 4.719 1.00 88.94 85 TRP A C 1
ATOM 711 O O . TRP A 1 85 ? 5.474 -14.669 3.946 1.00 88.94 85 TRP A O 1
ATOM 721 N N . PRO A 1 86 ? 4.075 -16.062 5.041 1.00 87.06 86 PRO A N 1
ATOM 722 C CA . PRO A 1 86 ? 4.486 -17.267 4.331 1.00 87.06 86 PRO A CA 1
ATOM 723 C C . PRO A 1 86 ? 4.301 -17.150 2.814 1.00 87.06 86 PRO A C 1
ATOM 725 O O . PRO A 1 86 ? 3.480 -16.374 2.318 1.00 87.06 86 PRO A O 1
ATOM 728 N N . GLN A 1 87 ? 5.039 -17.961 2.057 1.00 82.44 87 GLN A N 1
ATOM 729 C CA . GLN A 1 87 ? 4.988 -17.927 0.597 1.00 82.44 87 GLN A CA 1
ATOM 730 C C . GLN A 1 87 ? 3.552 -18.105 0.074 1.00 82.44 87 GLN A C 1
ATOM 732 O O . GLN A 1 87 ? 2.873 -19.071 0.410 1.00 82.44 87 GLN A O 1
ATOM 737 N N . GLY A 1 88 ? 3.113 -17.177 -0.780 1.00 83.81 88 GLY A N 1
ATOM 738 C CA . GLY A 1 88 ? 1.769 -17.185 -1.368 1.00 83.81 88 GLY A CA 1
ATOM 739 C C . GLY A 1 88 ? 0.684 -16.543 -0.499 1.00 83.81 88 GLY A C 1
ATOM 740 O O . GLY A 1 88 ? -0.456 -16.458 -0.945 1.00 83.81 88 GLY A O 1
ATOM 741 N N . THR A 1 89 ? 1.026 -16.063 0.698 1.00 90.06 89 THR A N 1
ATOM 742 C CA . THR A 1 89 ? 0.127 -15.281 1.559 1.00 90.06 89 THR A CA 1
ATOM 743 C C . THR A 1 89 ? 0.473 -13.797 1.488 1.00 90.06 89 THR A C 1
ATOM 745 O O . THR A 1 89 ? 1.610 -13.422 1.198 1.00 90.06 89 THR A O 1
ATOM 748 N N . GLN A 1 90 ? -0.520 -12.948 1.729 1.00 92.62 90 GLN A N 1
ATOM 749 C CA . GLN A 1 90 ? -0.378 -11.495 1.758 1.00 92.62 90 GLN A CA 1
ATOM 750 C C . GLN A 1 90 ? -1.584 -10.898 2.491 1.00 92.62 90 GLN A C 1
ATOM 752 O O . GLN A 1 90 ? -2.638 -11.540 2.533 1.00 92.62 90 GLN A O 1
ATOM 757 N N . PRO A 1 91 ? -1.487 -9.673 3.026 1.00 92.88 91 PRO A N 1
ATOM 758 C CA . PRO A 1 91 ? -2.648 -9.032 3.616 1.00 92.88 91 PRO A CA 1
ATOM 759 C C . PRO A 1 91 ? -3.714 -8.722 2.558 1.00 92.88 91 PRO A C 1
ATOM 761 O O . PRO A 1 91 ? -3.398 -8.440 1.396 1.00 92.88 91 PRO A O 1
ATOM 764 N N . ASP A 1 92 ? -4.980 -8.697 2.976 1.00 93.25 92 ASP A N 1
ATOM 765 C CA . ASP A 1 92 ? -6.072 -8.206 2.135 1.00 93.25 92 ASP A CA 1
ATOM 766 C C . ASP A 1 92 ? -5.974 -6.685 1.986 1.00 93.25 92 ASP A C 1
ATOM 768 O O . ASP A 1 92 ? -6.465 -5.907 2.809 1.00 93.25 92 ASP A O 1
ATOM 772 N N . LEU A 1 93 ? -5.310 -6.249 0.916 1.00 91.00 93 LEU A N 1
ATOM 773 C CA . LEU A 1 93 ? -5.137 -4.829 0.648 1.00 91.00 93 LEU A CA 1
ATOM 774 C C . LEU A 1 93 ? -6.467 -4.098 0.443 1.00 91.00 93 LEU A C 1
ATOM 776 O O . LEU A 1 93 ? -6.557 -2.934 0.822 1.00 91.00 93 LEU A O 1
ATOM 780 N N . ALA A 1 94 ? -7.495 -4.750 -0.111 1.00 89.12 94 ALA A N 1
ATOM 781 C CA . ALA A 1 94 ? -8.787 -4.106 -0.326 1.00 89.12 94 ALA A CA 1
ATOM 782 C C . ALA A 1 94 ? -9.437 -3.757 1.017 1.00 89.12 94 ALA A C 1
ATOM 784 O O . ALA A 1 94 ? -9.865 -2.618 1.206 1.00 89.12 94 ALA A O 1
ATOM 785 N N . MET A 1 95 ? -9.415 -4.686 1.979 1.00 91.38 95 MET A N 1
ATOM 786 C CA . MET A 1 95 ? -9.892 -4.423 3.339 1.00 91.38 95 MET A CA 1
ATOM 787 C C . MET A 1 95 ? -9.017 -3.401 4.073 1.00 91.38 95 MET A C 1
ATOM 789 O O . MET A 1 95 ? -9.523 -2.598 4.847 1.00 91.38 95 MET A O 1
ATOM 793 N N . LEU A 1 96 ? -7.706 -3.376 3.831 1.00 88.62 96 LEU A N 1
ATOM 794 C CA . LEU A 1 96 ? -6.828 -2.378 4.452 1.00 88.62 96 LEU A CA 1
ATOM 795 C C . LEU A 1 96 ? -7.036 -0.963 3.900 1.00 88.62 96 LEU A C 1
ATOM 797 O O . LEU A 1 96 ? -6.766 0.011 4.600 1.00 88.62 96 LEU A O 1
ATOM 801 N N . ILE A 1 97 ? -7.515 -0.841 2.664 1.00 86.81 97 ILE A N 1
ATOM 802 C CA . ILE A 1 97 ? -7.809 0.442 2.013 1.00 86.81 97 ILE A CA 1
ATOM 803 C C . ILE A 1 97 ? -9.230 0.891 2.307 1.00 86.81 97 ILE A C 1
ATOM 805 O O . ILE A 1 97 ? -9.442 2.077 2.538 1.00 86.81 97 ILE A O 1
ATOM 809 N N . HIS A 1 98 ? -10.170 -0.048 2.389 1.00 89.31 98 HIS A N 1
ATOM 810 C CA . HIS A 1 98 ? -11.551 0.156 2.817 1.00 89.31 98 HIS A CA 1
ATOM 811 C C . HIS A 1 98 ? -11.796 -0.509 4.182 1.00 89.31 98 HIS A C 1
ATOM 813 O O . HIS A 1 98 ? -12.528 -1.499 4.271 1.00 89.31 98 HIS A O 1
ATOM 819 N N . PRO A 1 99 ? -11.160 -0.012 5.257 1.00 91.06 99 PRO A N 1
ATOM 820 C CA . PRO A 1 99 ? -11.211 -0.669 6.544 1.00 91.06 99 PRO A CA 1
ATOM 821 C C . PRO A 1 99 ? -12.551 -0.464 7.254 1.00 91.06 99 PRO A C 1
ATOM 823 O O . PRO A 1 99 ? -13.201 0.570 7.088 1.00 91.06 99 PRO A O 1
ATOM 826 N N . PRO A 1 100 ? -12.915 -1.392 8.157 1.00 90.31 100 PRO A N 1
ATOM 827 C CA . PRO A 1 100 ? -14.122 -1.283 8.976 1.00 90.31 100 PRO A CA 1
ATOM 828 C C . PRO A 1 100 ? -14.090 -0.087 9.940 1.00 90.31 100 PRO A C 1
ATOM 830 O O . PRO A 1 100 ? -15.134 0.383 10.385 1.00 90.31 100 PRO A O 1
ATOM 833 N N . TYR A 1 101 ? -12.901 0.416 10.280 1.00 89.88 101 TYR A N 1
ATOM 834 C CA . TYR A 1 101 ? -12.715 1.649 11.038 1.00 89.88 101 TYR A CA 1
ATOM 835 C C . TYR A 1 101 ? -11.355 2.283 10.747 1.00 89.88 101 TYR A C 1
ATOM 837 O O . TYR A 1 101 ? -10.393 1.627 10.345 1.00 89.88 101 TYR A O 1
ATOM 845 N N . ARG A 1 102 ? -11.242 3.583 11.032 1.00 88.44 102 ARG A N 1
ATOM 846 C CA . ARG A 1 102 ? -9.981 4.318 10.909 1.00 88.44 102 ARG A CA 1
ATOM 847 C C . ARG A 1 102 ? -8.907 3.713 11.820 1.00 88.44 102 ARG A C 1
ATOM 849 O O . ARG A 1 102 ? -9.072 3.669 13.036 1.00 88.44 102 ARG A O 1
ATOM 856 N N . GLY A 1 103 ? -7.778 3.332 11.234 1.00 86.06 103 GLY A N 1
ATOM 857 C CA . GLY A 1 103 ? -6.601 2.806 11.930 1.00 86.06 103 GLY A CA 1
ATOM 858 C C . GLY A 1 103 ? -6.435 1.291 11.844 1.00 86.06 103 GLY A C 1
ATOM 859 O O . GLY A 1 103 ? -5.345 0.818 12.157 1.00 86.06 103 GLY A O 1
ATOM 860 N N . PHE A 1 104 ? -7.460 0.568 11.385 1.00 89.69 104 PHE A N 1
ATOM 861 C CA . PHE A 1 104 ? -7.454 -0.890 11.239 1.00 89.69 104 PHE A CA 1
ATOM 862 C C . PHE A 1 104 ? -6.214 -1.382 10.485 1.00 89.69 104 PHE A C 1
ATOM 864 O O . PHE A 1 104 ? -5.971 -0.960 9.352 1.00 89.69 104 PHE A O 1
ATOM 871 N N . CYS A 1 105 ? -5.420 -2.245 11.125 1.00 87.88 105 CYS A N 1
ATOM 872 C CA . CYS A 1 105 ? -4.241 -2.909 10.573 1.00 87.88 105 CYS A CA 1
ATOM 873 C C . CYS A 1 105 ? -3.261 -1.969 9.839 1.00 87.88 105 CYS A C 1
ATOM 875 O O . CYS A 1 105 ? -2.489 -2.396 8.975 1.00 87.88 105 CYS A O 1
ATOM 877 N N . ARG A 1 106 ? -3.236 -0.674 10.193 1.00 86.12 106 ARG A N 1
ATOM 878 C CA . ARG A 1 106 ? -2.418 0.333 9.495 1.00 86.12 106 ARG A CA 1
ATOM 879 C C . ARG A 1 106 ? -0.933 -0.034 9.508 1.00 86.12 106 ARG A C 1
ATOM 881 O O . ARG A 1 106 ? -0.238 0.159 8.512 1.00 86.12 106 ARG A O 1
ATOM 888 N N . TYR A 1 107 ? -0.448 -0.560 10.633 1.00 83.56 107 TYR A N 1
ATOM 889 C CA . TYR A 1 107 ? 0.946 -0.980 10.778 1.00 83.56 107 TYR A CA 1
ATOM 890 C C . TYR A 1 107 ? 1.280 -2.183 9.887 1.00 83.56 107 TYR A C 1
ATOM 892 O O . TYR A 1 107 ? 2.343 -2.201 9.275 1.00 83.56 107 TYR A O 1
ATOM 900 N N . VAL A 1 108 ? 0.350 -3.132 9.740 1.00 87.88 108 VAL A N 1
ATOM 901 C CA . VAL A 1 108 ? 0.503 -4.301 8.861 1.00 87.88 108 VAL A CA 1
ATOM 902 C C . VAL A 1 108 ? 0.654 -3.867 7.406 1.00 87.88 108 VAL A C 1
ATOM 904 O O . VAL A 1 108 ? 1.569 -4.330 6.730 1.00 87.88 108 VAL A O 1
ATOM 907 N N . LEU A 1 109 ? -0.174 -2.922 6.942 1.00 88.38 109 LEU A N 1
ATOM 908 C CA . LEU A 1 109 ? -0.069 -2.375 5.586 1.00 88.38 109 LEU A CA 1
ATOM 909 C C . LEU A 1 109 ? 1.286 -1.698 5.347 1.00 88.38 109 LEU A C 1
ATOM 911 O O . LEU A 1 109 ? 1.967 -1.978 4.360 1.00 88.38 109 LEU A O 1
ATOM 915 N N . MET A 1 110 ? 1.691 -0.818 6.270 1.00 87.38 110 MET A N 1
ATOM 916 C CA . MET A 1 110 ? 2.974 -0.118 6.183 1.00 87.38 110 MET A CA 1
ATOM 917 C C . MET A 1 110 ? 4.148 -1.100 6.190 1.00 87.38 110 MET A C 1
ATOM 919 O O . MET A 1 110 ? 5.086 -0.936 5.412 1.00 87.38 110 MET A O 1
ATOM 923 N N . ARG A 1 111 ? 4.093 -2.132 7.037 1.00 87.38 111 ARG A N 1
ATOM 924 C CA . ARG A 1 111 ? 5.134 -3.153 7.127 1.00 87.38 111 ARG A CA 1
ATOM 925 C C . ARG A 1 111 ? 5.209 -4.001 5.862 1.00 87.38 111 ARG A C 1
ATOM 927 O O . ARG A 1 111 ? 6.297 -4.158 5.321 1.00 87.38 111 ARG A O 1
ATOM 934 N N . PHE A 1 112 ? 4.072 -4.456 5.344 1.00 90.94 112 PHE A N 1
ATOM 935 C CA . PHE A 1 112 ? 4.018 -5.215 4.097 1.00 90.94 112 PHE A CA 1
ATOM 936 C C . PHE A 1 112 ? 4.588 -4.415 2.915 1.00 90.94 112 PHE A C 1
ATOM 938 O O . PHE A 1 112 ? 5.407 -4.935 2.155 1.00 90.94 112 PHE A O 1
ATOM 945 N N . ALA A 1 113 ? 4.246 -3.124 2.804 1.00 91.00 113 ALA A N 1
ATOM 946 C CA . ALA A 1 113 ? 4.872 -2.231 1.827 1.00 91.00 113 ALA A CA 1
ATOM 947 C C . ALA A 1 113 ? 6.399 -2.194 2.011 1.00 91.00 113 ALA A C 1
ATOM 949 O O . ALA A 1 113 ? 7.147 -2.371 1.049 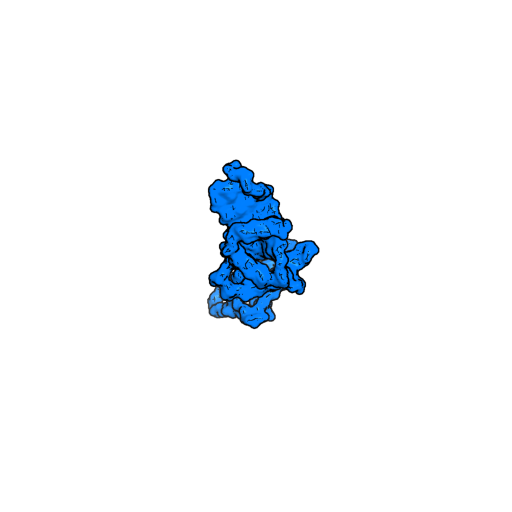1.00 91.00 113 ALA A O 1
ATOM 950 N N . MET A 1 114 ? 6.864 -2.023 3.253 1.00 89.31 114 MET A N 1
ATOM 951 C CA . MET A 1 114 ? 8.287 -1.975 3.588 1.00 89.31 114 MET A CA 1
ATOM 952 C C . MET A 1 114 ? 9.039 -3.261 3.234 1.00 89.31 114 MET A C 1
ATOM 954 O O . MET A 1 114 ? 10.158 -3.148 2.724 1.00 89.31 114 MET A O 1
ATOM 958 N N . ASP A 1 115 ? 8.454 -4.432 3.487 1.00 88.75 115 ASP A N 1
ATOM 959 C CA . ASP A 1 115 ? 9.021 -5.747 3.155 1.00 88.75 115 ASP A CA 1
ATOM 960 C C . ASP A 1 115 ? 9.085 -5.967 1.637 1.00 88.75 115 ASP A C 1
ATOM 962 O O . ASP A 1 115 ? 10.024 -6.575 1.121 1.00 88.75 115 ASP A O 1
ATOM 966 N N . CYS A 1 116 ? 8.156 -5.360 0.897 1.00 91.00 116 CYS A N 1
ATOM 967 C CA . CYS A 1 116 ? 8.208 -5.274 -0.559 1.00 91.00 116 CYS A CA 1
ATOM 968 C C . CYS A 1 116 ? 9.163 -4.181 -1.079 1.00 91.00 116 CYS A C 1
ATOM 970 O O . CYS A 1 116 ? 9.187 -3.904 -2.272 1.00 91.00 116 CYS A O 1
ATOM 972 N N . GLY A 1 117 ? 9.938 -3.502 -0.226 1.00 89.62 117 GLY A N 1
ATOM 973 C CA . GLY A 1 117 ? 10.820 -2.409 -0.655 1.00 89.62 117 GLY A CA 1
ATOM 974 C C . GLY A 1 117 ? 10.077 -1.155 -1.142 1.00 89.62 117 GLY A C 1
ATOM 975 O O . GLY A 1 117 ? 10.662 -0.318 -1.834 1.00 89.62 117 GLY A O 1
ATOM 976 N N . LEU A 1 118 ? 8.810 -1.004 -0.761 1.00 91.31 118 LEU A N 1
ATOM 977 C CA . LEU A 1 118 ? 7.946 0.133 -1.064 1.00 91.31 118 LEU A CA 1
ATOM 978 C C . LEU A 1 118 ? 7.690 0.982 0.184 1.00 91.31 118 LEU A C 1
ATOM 980 O O . LEU A 1 118 ? 7.868 0.549 1.323 1.00 91.31 118 LEU A O 1
ATOM 984 N N . ALA A 1 119 ? 7.277 2.222 -0.031 1.00 89.06 119 ALA A N 1
ATOM 985 C CA . ALA A 1 119 ? 6.715 3.096 0.982 1.00 89.06 119 ALA A CA 1
ATOM 986 C C . ALA A 1 119 ? 5.351 3.576 0.497 1.00 89.06 119 ALA A C 1
ATOM 988 O O . ALA A 1 119 ? 5.196 3.955 -0.661 1.00 89.06 119 ALA A O 1
ATOM 989 N N . CYS A 1 120 ? 4.376 3.580 1.396 1.00 86.88 120 CYS A N 1
ATOM 990 C CA . CYS A 1 120 ? 3.045 4.113 1.151 1.00 86.88 120 CYS A CA 1
ATOM 991 C C . CYS A 1 120 ? 2.711 5.165 2.208 1.00 86.88 120 CYS A C 1
ATOM 993 O O . CYS A 1 120 ? 3.120 5.042 3.368 1.00 86.88 120 CYS A O 1
ATOM 995 N N . ASN A 1 121 ? 1.946 6.185 1.827 1.00 80.00 121 ASN A N 1
ATOM 996 C CA . ASN A 1 121 ? 1.408 7.150 2.778 1.00 80.00 121 ASN A CA 1
ATOM 997 C C . ASN A 1 121 ? -0.074 6.859 3.049 1.00 80.00 121 ASN A C 1
ATOM 999 O O . ASN A 1 121 ? -0.862 6.748 2.123 1.00 80.00 121 ASN A O 1
ATOM 1003 N N . LEU A 1 122 ? -0.441 6.759 4.329 1.00 79.75 122 LEU A N 1
ATOM 1004 C CA . LEU A 1 122 ? -1.814 6.518 4.798 1.00 79.75 122 LEU A CA 1
ATOM 1005 C C . LEU A 1 122 ? -2.351 7.705 5.613 1.00 79.75 122 LEU A C 1
ATOM 1007 O O . LEU A 1 122 ? -3.140 7.525 6.540 1.00 79.75 122 LEU A O 1
ATOM 1011 N N . SER A 1 123 ? -1.845 8.918 5.369 1.00 73.62 123 SER A N 1
ATOM 1012 C CA . SER A 1 123 ? -2.258 10.116 6.110 1.00 73.62 123 SER A CA 1
ATOM 1013 C C . SER A 1 123 ? -3.637 10.631 5.695 1.00 73.62 123 SER A C 1
ATOM 1015 O O . SER A 1 123 ? -4.312 11.262 6.506 1.00 73.62 123 SER A O 1
ATOM 1017 N N . GLN A 1 124 ? -4.058 10.361 4.459 1.00 81.56 124 GLN A N 1
ATOM 1018 C CA . GLN A 1 124 ? -5.315 10.843 3.899 1.00 81.56 124 GLN A CA 1
ATOM 1019 C C . GLN A 1 124 ? -6.419 9.788 4.062 1.00 81.56 124 GLN A C 1
ATOM 1021 O O . GLN A 1 124 ? -6.298 8.660 3.584 1.00 81.56 124 GLN A O 1
ATOM 1026 N N . TRP A 1 125 ? -7.480 10.169 4.776 1.00 83.25 125 TRP A N 1
ATOM 1027 C CA . TRP A 1 125 ? -8.667 9.362 5.066 1.00 83.25 125 TRP A CA 1
ATOM 1028 C C . TRP A 1 125 ? -9.912 10.199 4.773 1.00 83.25 125 TRP A C 1
ATOM 1030 O O . TRP A 1 125 ? -10.057 11.272 5.363 1.00 83.25 125 TRP A O 1
ATOM 1040 N N . ASP A 1 126 ? -10.802 9.720 3.902 1.00 86.38 126 ASP A N 1
ATOM 1041 C CA . ASP A 1 126 ? -11.998 10.465 3.464 1.00 86.38 126 ASP A CA 1
ATOM 1042 C C . ASP A 1 126 ? -13.266 10.184 4.288 1.00 86.38 126 ASP A C 1
ATOM 1044 O O . ASP A 1 126 ? -14.331 10.721 3.999 1.00 86.38 126 ASP A O 1
ATOM 1048 N N . GLY A 1 127 ? -13.160 9.359 5.330 1.00 84.56 127 GLY A N 1
ATOM 1049 C CA . GLY A 1 127 ? -14.305 8.888 6.114 1.00 84.56 127 GLY A CA 1
ATOM 1050 C C . GLY A 1 127 ? -14.624 7.414 5.879 1.00 84.56 127 GLY A C 1
ATOM 1051 O O . GLY A 1 127 ? -15.179 6.785 6.775 1.00 84.56 127 GLY A O 1
ATOM 1052 N N . SER A 1 128 ? -14.213 6.858 4.736 1.00 84.75 128 SER A N 1
ATOM 1053 C CA . SER A 1 128 ? -14.540 5.486 4.324 1.00 84.75 128 SER A CA 1
ATOM 1054 C C . SER A 1 128 ? -13.345 4.674 3.823 1.00 84.75 128 SER A C 1
ATOM 1056 O O . SER A 1 128 ? -13.374 3.445 3.884 1.00 84.75 128 SER A O 1
ATOM 1058 N N . ARG A 1 129 ? -12.292 5.343 3.343 1.00 85.31 129 ARG A N 1
ATOM 1059 C CA . ARG A 1 129 ? -11.094 4.689 2.818 1.00 85.31 129 ARG A CA 1
ATOM 1060 C C . ARG A 1 129 ? -9.819 5.487 3.045 1.00 85.31 129 ARG A C 1
ATOM 1062 O O . ARG A 1 129 ? -9.828 6.711 3.203 1.00 85.31 129 ARG A O 1
ATOM 1069 N N . TYR A 1 130 ? -8.704 4.766 3.025 1.00 85.88 130 TYR A N 1
ATOM 1070 C CA . TYR A 1 130 ? -7.378 5.346 2.897 1.00 85.88 130 TYR A CA 1
ATOM 1071 C C . TYR A 1 130 ? -7.080 5.658 1.437 1.00 85.88 130 TYR A C 1
ATOM 1073 O O . TYR A 1 130 ? -7.310 4.839 0.551 1.00 85.88 130 TYR A O 1
ATOM 1081 N N . HIS A 1 131 ? -6.505 6.827 1.192 1.00 81.31 131 HIS A N 1
ATOM 1082 C CA . HIS A 1 131 ? -5.998 7.174 -0.126 1.00 81.31 131 HIS A CA 1
ATOM 1083 C C . HIS A 1 131 ? -4.577 6.638 -0.292 1.00 81.31 131 HIS A C 1
ATOM 1085 O O . HIS A 1 131 ? -3.644 7.129 0.344 1.00 81.31 131 HIS A O 1
ATOM 1091 N N . LEU A 1 132 ? -4.405 5.646 -1.167 1.00 81.69 132 LEU A N 1
ATOM 1092 C CA . LEU A 1 132 ? -3.094 5.190 -1.639 1.00 81.69 132 LEU A CA 1
ATOM 1093 C C . LEU A 1 132 ? -2.647 5.972 -2.880 1.00 81.69 132 LEU A C 1
ATOM 1095 O O . LEU A 1 132 ? -2.162 5.403 -3.855 1.00 81.69 132 LEU A O 1
ATOM 1099 N N . ASP A 1 133 ? -2.791 7.293 -2.836 1.00 72.19 133 ASP A N 1
ATOM 1100 C CA . ASP A 1 133 ? -2.383 8.170 -3.940 1.00 72.19 133 ASP A CA 1
ATOM 1101 C C . ASP A 1 133 ? -0.852 8.227 -4.081 1.00 72.19 133 ASP A C 1
ATOM 1103 O O . ASP A 1 133 ? -0.323 8.607 -5.124 1.00 72.19 133 ASP A O 1
ATOM 1107 N N . PHE A 1 134 ? -0.131 7.828 -3.025 1.00 74.62 134 PHE A N 1
ATOM 1108 C CA . PHE A 1 134 ? 1.323 7.817 -2.977 1.00 74.62 134 PHE A CA 1
ATOM 1109 C C . PHE A 1 134 ? 1.855 6.449 -2.539 1.00 74.62 134 PHE A C 1
ATOM 1111 O O . PHE A 1 134 ? 1.862 6.112 -1.348 1.00 74.62 134 PHE A O 1
ATOM 1118 N N . VAL A 1 135 ? 2.362 5.692 -3.514 1.00 87.25 135 VAL A N 1
ATOM 1119 C CA . VAL A 1 135 ? 3.240 4.535 -3.304 1.00 87.25 135 VAL A CA 1
ATOM 1120 C C . VAL A 1 135 ? 4.536 4.787 -4.064 1.00 87.25 135 VAL A C 1
ATOM 1122 O O . VAL A 1 135 ? 4.517 5.142 -5.243 1.00 87.25 135 VAL A O 1
ATOM 1125 N N . CYS A 1 136 ? 5.672 4.628 -3.393 1.00 88.44 136 CYS A N 1
ATOM 1126 C CA . CYS A 1 136 ? 6.983 4.872 -3.979 1.00 88.44 136 CYS A CA 1
ATOM 1127 C C . CYS A 1 136 ? 7.996 3.793 -3.598 1.00 88.44 136 CYS A C 1
ATOM 1129 O O . CYS A 1 136 ? 7.822 3.050 -2.632 1.00 88.44 136 CYS A O 1
ATOM 1131 N N . LEU A 1 137 ? 9.086 3.703 -4.357 1.00 86.44 137 LEU A N 1
ATOM 1132 C CA . LEU A 1 137 ? 10.196 2.805 -4.030 1.00 86.44 137 LEU A CA 1
ATOM 1133 C C . LEU A 1 137 ? 10.957 3.329 -2.806 1.00 86.44 137 LEU A C 1
ATOM 1135 O O . LEU A 1 137 ? 11.489 4.436 -2.860 1.00 86.44 137 LEU A O 1
ATOM 1139 N N . ARG A 1 138 ? 11.103 2.534 -1.735 1.00 85.00 138 ARG A N 1
ATOM 1140 C CA . ARG A 1 138 ? 11.906 2.931 -0.553 1.00 85.00 138 ARG A CA 1
ATOM 1141 C C . ARG A 1 138 ? 13.371 3.127 -0.878 1.00 85.00 138 ARG A C 1
ATOM 1143 O O . ARG A 1 138 ? 14.036 3.967 -0.274 1.00 85.00 138 ARG A O 1
ATOM 1150 N N . HIS A 1 139 ? 13.877 2.298 -1.781 1.00 79.75 139 HIS A N 1
ATOM 1151 C CA . HIS A 1 139 ? 15.283 2.256 -2.113 1.00 79.75 139 HIS A CA 1
ATOM 1152 C C . HIS A 1 139 ? 15.513 2.411 -3.604 1.00 79.75 139 HIS A C 1
ATOM 1154 O O . HIS A 1 139 ? 14.670 2.036 -4.422 1.00 79.75 139 HIS A O 1
ATOM 1160 N N . PRO A 1 140 ? 16.701 2.909 -3.956 1.00 79.19 140 PRO A N 1
ATOM 1161 C CA . PRO A 1 140 ? 17.123 2.924 -5.327 1.00 79.19 140 PRO A CA 1
ATOM 1162 C C . PRO A 1 140 ? 17.175 1.598 -6.069 1.00 79.19 140 PRO A C 1
ATOM 1164 O O . PRO A 1 140 ? 17.947 0.750 -5.631 1.00 79.19 140 PRO A O 1
ATOM 1167 N N . PRO A 1 141 ? 16.514 1.440 -7.251 1.00 83.62 141 PRO A N 1
ATOM 1168 C CA . PRO A 1 141 ? 16.834 0.343 -8.144 1.00 83.62 141 PRO A CA 1
ATOM 1169 C C . PRO A 1 141 ? 18.344 0.297 -8.352 1.00 83.62 141 PRO A C 1
ATOM 1171 O O . PRO A 1 141 ? 18.994 1.295 -8.700 1.00 83.62 141 PRO A O 1
ATOM 1174 N N . SER A 1 142 ? 18.909 -0.857 -8.024 1.00 81.25 142 SER A N 1
ATOM 1175 C CA . SER A 1 142 ? 20.341 -1.069 -7.912 1.00 81.25 142 SER A CA 1
ATOM 1176 C C . SER A 1 142 ? 20.672 -2.501 -8.290 1.00 81.25 142 SER A C 1
ATOM 1178 O O . SER A 1 142 ? 19.990 -3.440 -7.875 1.00 81.25 142 SER A O 1
ATOM 1180 N N . ARG A 1 143 ? 21.778 -2.681 -9.018 1.00 81.44 143 ARG A N 1
ATOM 1181 C CA . ARG A 1 143 ? 22.291 -4.016 -9.355 1.00 81.44 143 ARG A CA 1
ATOM 1182 C C . ARG A 1 143 ? 22.705 -4.820 -8.117 1.00 81.44 143 ARG A C 1
ATOM 1184 O O . ARG A 1 143 ? 22.756 -6.039 -8.171 1.00 81.44 143 ARG A O 1
ATOM 1191 N N . TYR A 1 144 ? 22.981 -4.145 -7.000 1.00 81.12 144 TYR A N 1
ATOM 1192 C CA . TYR A 1 144 ? 23.356 -4.785 -5.735 1.00 81.12 144 TYR A CA 1
ATOM 1193 C C . TYR A 1 144 ? 22.142 -5.318 -4.955 1.00 81.12 144 TYR A C 1
ATOM 1195 O O . TYR A 1 144 ? 22.294 -6.129 -4.049 1.00 81.12 144 TYR A O 1
ATOM 1203 N N . GLN A 1 145 ? 20.929 -4.900 -5.331 1.00 79.12 145 GLN A N 1
ATOM 1204 C CA . GLN A 1 145 ? 19.670 -5.295 -4.694 1.00 79.12 145 GLN A CA 1
ATOM 1205 C C . GLN A 1 145 ? 18.842 -6.241 -5.574 1.00 79.12 145 GLN A C 1
ATOM 1207 O O . GLN A 1 145 ? 17.641 -6.386 -5.373 1.00 79.12 145 GLN A O 1
ATOM 1212 N N . LEU A 1 146 ? 19.470 -6.922 -6.540 1.00 81.88 146 LEU A N 1
ATOM 1213 C CA . LEU A 1 146 ? 18.775 -7.879 -7.411 1.00 81.88 146 LEU A CA 1
ATOM 1214 C C . LEU A 1 146 ? 18.108 -9.023 -6.631 1.00 81.88 146 LEU A C 1
ATOM 1216 O O . LEU A 1 146 ? 17.096 -9.544 -7.082 1.00 81.88 146 LEU A O 1
ATOM 1220 N N . HIS A 1 147 ? 18.617 -9.370 -5.447 1.00 84.44 147 HIS A N 1
ATOM 1221 C CA . HIS A 1 147 ? 17.993 -10.359 -4.564 1.00 84.44 147 HIS A CA 1
ATOM 1222 C C . HIS A 1 147 ? 16.645 -9.891 -3.979 1.00 84.44 147 HIS A C 1
ATOM 1224 O O . HIS A 1 147 ? 15.808 -10.727 -3.666 1.00 84.44 147 HIS A O 1
ATOM 1230 N N . LEU A 1 148 ? 16.406 -8.575 -3.874 1.00 85.81 148 LEU A N 1
ATOM 1231 C CA . LEU A 1 148 ? 15.126 -7.996 -3.433 1.00 85.81 148 LEU A CA 1
ATOM 1232 C C . LEU A 1 148 ? 14.130 -7.821 -4.584 1.00 85.81 148 LEU A C 1
ATOM 1234 O O . LEU A 1 148 ? 12.962 -7.521 -4.347 1.00 85.81 148 LEU A O 1
ATOM 1238 N N . LEU A 1 149 ? 14.581 -7.994 -5.831 1.00 88.75 149 LEU A N 1
ATOM 1239 C CA . LEU A 1 149 ? 13.761 -7.787 -7.021 1.00 88.75 149 LEU A CA 1
ATOM 1240 C C . LEU A 1 149 ? 12.441 -8.577 -6.978 1.00 88.75 149 LEU A C 1
ATOM 1242 O O . LEU A 1 149 ? 11.419 -7.968 -7.284 1.00 88.75 149 LEU A O 1
ATOM 1246 N N . PRO A 1 150 ? 12.396 -9.866 -6.577 1.00 90.81 150 PRO A N 1
ATOM 1247 C CA . PRO A 1 150 ? 11.131 -10.595 -6.501 1.00 90.81 150 PRO A CA 1
ATOM 1248 C C . PRO A 1 150 ? 10.116 -9.925 -5.565 1.00 90.81 150 PRO A C 1
ATOM 1250 O O . PRO A 1 150 ? 8.971 -9.723 -5.964 1.00 90.81 150 PRO A O 1
ATOM 1253 N N . SER A 1 151 ? 10.547 -9.511 -4.370 1.00 90.56 151 SER A N 1
ATOM 1254 C CA . SER A 1 151 ? 9.689 -8.844 -3.382 1.00 90.56 151 SER A CA 1
ATOM 1255 C C . SER A 1 151 ? 9.205 -7.480 -3.870 1.00 90.56 151 SER A C 1
ATOM 1257 O O . SER A 1 151 ? 8.034 -7.149 -3.707 1.00 90.56 151 SER A O 1
ATOM 1259 N N . VAL A 1 152 ? 10.076 -6.710 -4.530 1.00 92.12 152 VAL A N 1
ATOM 1260 C CA . VAL A 1 152 ? 9.703 -5.407 -5.101 1.00 92.12 152 VAL A CA 1
ATOM 1261 C C . VAL A 1 152 ? 8.685 -5.560 -6.224 1.00 92.12 152 VAL A C 1
ATOM 1263 O O . VAL A 1 152 ? 7.670 -4.869 -6.226 1.00 92.12 152 VAL A O 1
ATOM 1266 N N . LEU A 1 153 ? 8.906 -6.486 -7.159 1.00 92.69 153 LEU A N 1
ATOM 1267 C CA . LEU A 1 153 ? 7.966 -6.727 -8.257 1.00 92.69 153 LEU A CA 1
ATOM 1268 C C . LEU A 1 153 ? 6.615 -7.239 -7.750 1.00 92.69 153 LEU A C 1
ATOM 1270 O O . LEU A 1 153 ? 5.576 -6.824 -8.265 1.00 92.69 153 LEU A O 1
ATOM 1274 N N . HIS A 1 154 ? 6.629 -8.102 -6.730 1.00 92.25 154 HIS A N 1
ATOM 1275 C CA . HIS A 1 154 ? 5.416 -8.551 -6.057 1.00 92.25 154 HIS A CA 1
ATOM 1276 C C . HIS A 1 154 ? 4.659 -7.371 -5.440 1.00 92.25 154 HIS A C 1
ATOM 1278 O O . HIS A 1 154 ? 3.485 -7.181 -5.751 1.00 92.25 154 HIS A O 1
ATOM 1284 N N . GLY A 1 155 ? 5.342 -6.521 -4.668 1.00 92.44 155 GLY A N 1
ATOM 1285 C CA . GLY A 1 155 ? 4.743 -5.319 -4.095 1.00 92.44 155 GLY A CA 1
ATOM 1286 C C . GLY A 1 155 ? 4.123 -4.411 -5.149 1.00 92.44 155 GLY A C 1
ATOM 1287 O O . GLY A 1 155 ? 2.958 -4.050 -5.030 1.00 92.44 155 GLY A O 1
ATOM 1288 N N . ILE A 1 156 ? 4.860 -4.079 -6.214 1.00 93.31 156 ILE A N 1
ATOM 1289 C CA . ILE A 1 156 ? 4.349 -3.203 -7.281 1.00 93.31 156 ILE A CA 1
ATOM 1290 C C . ILE A 1 156 ? 3.068 -3.784 -7.893 1.00 93.31 156 ILE A C 1
ATOM 1292 O O . ILE A 1 156 ? 2.102 -3.054 -8.088 1.00 93.31 156 ILE A O 1
ATOM 1296 N N . SER A 1 157 ? 3.048 -5.093 -8.158 1.00 92.06 157 SER A N 1
ATOM 1297 C CA . SER A 1 157 ? 1.896 -5.797 -8.737 1.00 92.06 157 SER A CA 1
ATOM 1298 C C . SER A 1 157 ? 0.674 -5.822 -7.815 1.00 92.06 157 SER A C 1
ATOM 1300 O O . SER A 1 157 ? -0.461 -5.700 -8.271 1.00 92.06 157 SER A O 1
ATOM 1302 N N . VAL A 1 158 ? 0.883 -5.996 -6.511 1.00 92.12 158 VAL A N 1
ATOM 1303 C CA . VAL A 1 158 ? -0.214 -6.104 -5.544 1.00 92.12 158 VAL A CA 1
ATOM 1304 C C . VAL A 1 158 ? -0.772 -4.723 -5.193 1.00 92.12 158 VAL A C 1
ATOM 1306 O O . VAL A 1 158 ? -1.988 -4.554 -5.160 1.00 92.12 158 VAL A O 1
ATOM 1309 N N . PHE A 1 159 ? 0.090 -3.719 -5.013 1.00 92.75 159 PHE A N 1
ATOM 1310 C CA . PHE A 1 159 ? -0.339 -2.346 -4.742 1.00 92.75 159 PHE A CA 1
ATOM 1311 C C . PHE A 1 159 ? -1.000 -1.685 -5.959 1.00 92.75 159 PHE A C 1
ATOM 1313 O O . PHE A 1 159 ? -2.005 -1.002 -5.787 1.00 92.75 159 PHE A O 1
ATOM 1320 N N . SER A 1 160 ? -0.521 -1.915 -7.188 1.00 92.44 160 SER A N 1
ATOM 1321 C CA . SER A 1 160 ? -1.125 -1.295 -8.379 1.00 92.44 160 SER A CA 1
ATOM 1322 C C . SER A 1 160 ? -2.610 -1.636 -8.545 1.00 92.44 160 SER A C 1
ATOM 1324 O O . SER A 1 160 ? -3.380 -0.791 -8.985 1.00 92.44 160 SER A O 1
ATOM 1326 N N . LYS A 1 161 ? -3.036 -2.832 -8.123 1.00 91.19 161 LYS A N 1
ATOM 1327 C CA . LYS A 1 161 ? -4.435 -3.298 -8.189 1.00 91.19 161 LYS A CA 1
ATOM 1328 C C . LYS A 1 161 ? -5.406 -2.546 -7.295 1.00 91.19 161 LYS A C 1
ATOM 1330 O O . LYS A 1 161 ? -6.610 -2.643 -7.496 1.00 91.19 161 LYS A O 1
ATOM 1335 N N . VAL A 1 162 ? -4.894 -1.850 -6.292 1.00 89.62 162 VAL A N 1
ATOM 1336 C CA . VAL A 1 162 ? -5.713 -1.204 -5.266 1.00 89.62 162 VAL A CA 1
ATOM 1337 C C . VAL A 1 162 ? -5.465 0.303 -5.172 1.00 89.62 162 VAL A C 1
ATOM 1339 O O . VAL A 1 162 ? -6.122 1.003 -4.405 1.00 89.62 162 VAL A O 1
ATOM 1342 N N . MET A 1 163 ? -4.520 0.809 -5.961 1.00 89.44 163 MET A N 1
ATOM 1343 C CA . MET A 1 163 ? -4.267 2.232 -6.139 1.00 89.44 163 MET A CA 1
ATOM 1344 C C . MET A 1 163 ? -5.256 2.844 -7.133 1.00 89.44 163 MET A C 1
ATOM 1346 O O . MET A 1 163 ? -5.781 2.170 -8.021 1.00 89.44 163 MET A O 1
ATOM 1350 N N . ALA A 1 164 ? -5.470 4.155 -7.017 1.00 87.88 164 ALA A N 1
ATOM 1351 C CA . ALA A 1 164 ? -6.213 4.898 -8.025 1.00 87.88 164 ALA A CA 1
ATOM 1352 C C . ALA A 1 164 ? -5.470 4.854 -9.371 1.00 87.88 164 ALA A C 1
ATOM 1354 O O . ALA A 1 164 ? -4.259 5.083 -9.437 1.00 87.88 164 ALA A O 1
ATOM 1355 N N . CYS A 1 165 ? -6.212 4.570 -10.439 1.00 90.81 165 CYS A N 1
ATOM 1356 C CA . CYS A 1 165 ? -5.694 4.603 -11.800 1.00 90.81 165 CYS A CA 1
ATOM 1357 C C . CYS A 1 165 ? -5.968 5.956 -12.458 1.00 90.81 165 CYS A C 1
ATOM 1359 O O . CYS A 1 165 ? -6.967 6.620 -12.167 1.00 90.81 165 CYS A O 1
ATOM 1361 N N . ASP A 1 166 ? -5.076 6.356 -13.360 1.00 90.06 166 ASP A N 1
ATOM 1362 C CA . ASP A 1 166 ? -5.307 7.486 -14.249 1.00 90.06 166 ASP A CA 1
ATOM 1363 C C . ASP A 1 166 ? -6.379 7.173 -15.315 1.00 90.06 166 ASP A C 1
ATOM 1365 O O . ASP A 1 166 ? -6.980 6.097 -15.350 1.00 90.06 166 ASP A O 1
ATOM 1369 N N . ARG A 1 167 ? -6.634 8.143 -16.201 1.00 91.75 167 ARG A N 1
ATOM 1370 C CA . ARG A 1 167 ? -7.622 8.005 -17.285 1.00 91.75 167 ARG A CA 1
ATOM 1371 C C . ARG A 1 167 ? -7.263 6.919 -18.301 1.00 91.75 167 ARG A C 1
ATOM 1373 O O . ARG A 1 167 ? -8.158 6.449 -18.995 1.00 91.75 167 ARG A O 1
ATOM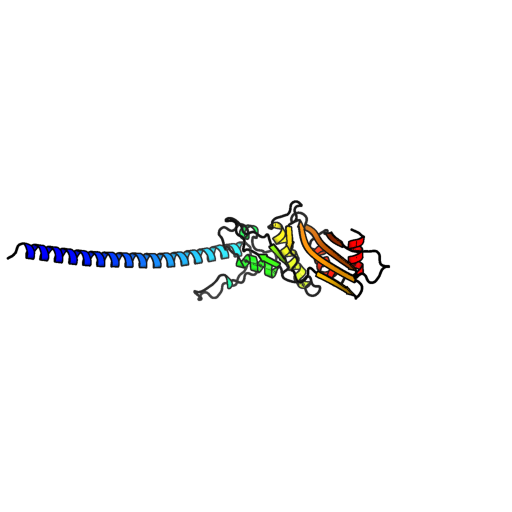 1380 N N . ASP A 1 168 ? -5.991 6.540 -18.373 1.00 90.81 168 ASP A N 1
ATOM 1381 C CA . ASP A 1 168 ? -5.483 5.512 -19.276 1.00 90.81 168 ASP A CA 1
ATOM 1382 C C . ASP A 1 168 ? -5.436 4.129 -18.594 1.00 90.81 168 ASP A C 1
ATOM 1384 O O . ASP A 1 168 ? -4.958 3.167 -19.195 1.00 90.81 168 ASP A O 1
ATOM 1388 N N . GLY A 1 169 ? -5.915 4.014 -17.348 1.00 92.94 169 GLY A N 1
ATOM 1389 C CA . GLY A 1 169 ? -5.968 2.757 -16.601 1.00 92.94 169 GLY A CA 1
ATOM 1390 C C . GLY A 1 169 ? -4.643 2.351 -15.948 1.00 92.94 169 GLY A C 1
ATOM 1391 O O . GLY A 1 169 ? -4.437 1.166 -15.682 1.00 92.94 169 GLY A O 1
ATOM 1392 N N . TYR A 1 170 ? -3.731 3.295 -15.693 1.00 93.69 170 TYR A N 1
ATOM 1393 C CA . TYR A 1 170 ? -2.449 3.012 -15.044 1.00 93.69 170 TYR A CA 1
ATOM 1394 C C . TYR A 1 170 ? -2.420 3.505 -13.597 1.00 93.69 170 TYR A C 1
ATOM 1396 O O . TYR A 1 170 ? -2.719 4.663 -13.302 1.00 93.69 170 TYR A O 1
ATOM 1404 N N . ALA A 1 171 ? -1.971 2.637 -12.693 1.00 92.69 171 ALA A N 1
ATOM 1405 C CA . ALA A 1 171 ? -1.585 3.016 -11.343 1.00 92.69 171 ALA A CA 1
ATOM 1406 C C . ALA A 1 171 ? -0.214 3.702 -11.369 1.00 92.69 171 ALA A C 1
ATOM 1408 O O . ALA A 1 171 ? 0.721 3.239 -12.033 1.00 92.69 171 ALA A O 1
ATOM 1409 N N . ARG A 1 172 ? -0.082 4.799 -10.622 1.00 91.44 172 ARG A N 1
ATOM 1410 C CA . ARG A 1 172 ? 1.123 5.632 -10.608 1.00 91.44 172 ARG A CA 1
ATOM 1411 C C . ARG A 1 172 ? 1.993 5.344 -9.392 1.00 91.44 172 ARG A C 1
ATOM 1413 O O . ARG A 1 172 ? 1.617 5.678 -8.275 1.00 91.44 172 ARG A O 1
ATOM 1420 N N . LEU A 1 173 ? 3.190 4.808 -9.615 1.00 89.75 173 LEU A N 1
ATOM 1421 C CA . LEU A 1 173 ? 4.219 4.673 -8.590 1.00 89.75 173 LEU A CA 1
ATOM 1422 C C . LEU A 1 173 ? 5.269 5.773 -8.739 1.00 89.75 173 LEU A C 1
ATOM 1424 O O . LEU A 1 173 ? 5.893 5.934 -9.792 1.00 89.75 173 LEU A O 1
ATOM 1428 N N . GLU A 1 174 ? 5.507 6.511 -7.661 1.00 85.00 174 GLU A N 1
ATOM 1429 C CA . GLU A 1 174 ? 6.547 7.531 -7.651 1.00 85.00 174 GLU A CA 1
ATOM 1430 C C . GLU A 1 174 ? 7.942 6.917 -7.498 1.00 85.00 174 GLU A C 1
ATOM 1432 O O . GLU A 1 174 ? 8.191 6.010 -6.697 1.00 85.00 174 GLU A O 1
ATOM 1437 N N . LEU A 1 175 ? 8.898 7.469 -8.240 1.00 83.25 175 LEU A N 1
ATOM 1438 C CA . LEU A 1 175 ? 10.311 7.153 -8.061 1.00 83.25 175 LEU A CA 1
ATOM 1439 C C . LEU A 1 175 ? 10.881 8.076 -6.979 1.00 83.25 175 LEU A C 1
ATOM 1441 O O . LEU A 1 175 ? 10.565 9.266 -6.943 1.00 83.25 175 LEU A O 1
ATOM 1445 N N . THR A 1 176 ? 11.693 7.563 -6.054 1.00 67.94 176 THR A N 1
ATOM 1446 C CA . THR A 1 176 ? 12.218 8.371 -4.940 1.00 67.94 176 THR A CA 1
ATOM 1447 C C . THR A 1 176 ? 13.133 9.505 -5.417 1.00 67.94 176 THR A C 1
ATOM 1449 O O . THR A 1 176 ? 13.882 9.364 -6.385 1.00 67.94 176 THR A O 1
ATOM 1452 N N . SER A 1 177 ? 13.078 10.649 -4.723 1.00 59.91 177 SER A N 1
ATOM 1453 C CA . SER A 1 177 ? 13.713 11.919 -5.124 1.00 59.91 177 SER A CA 1
ATOM 1454 C C . SER A 1 177 ? 15.228 11.830 -5.346 1.00 59.91 177 SER A C 1
ATOM 1456 O O . SER A 1 177 ? 15.751 12.477 -6.250 1.00 59.91 177 SER A O 1
ATOM 1458 N N . CYS A 1 178 ? 15.931 10.979 -4.591 1.00 51.12 178 CYS A N 1
ATOM 1459 C CA . CYS A 1 178 ? 17.383 10.785 -4.690 1.00 51.12 178 CYS A CA 1
ATOM 1460 C C . CYS A 1 178 ? 17.853 10.102 -5.987 1.00 51.12 178 CYS A C 1
ATOM 1462 O O . CYS A 1 178 ? 19.052 9.932 -6.193 1.00 51.12 178 CYS A O 1
ATOM 1464 N N . MET A 1 179 ? 16.929 9.691 -6.856 1.00 56.50 179 MET A N 1
ATOM 1465 C CA . MET A 1 179 ? 17.228 8.957 -8.086 1.00 56.50 179 MET A CA 1
ATOM 1466 C C . MET A 1 179 ? 16.687 9.556 -9.350 1.00 56.50 179 MET A C 1
ATOM 1468 O O . MET A 1 179 ? 16.986 9.045 -10.430 1.00 56.50 179 MET A O 1
ATOM 1472 N N . ARG A 1 180 ? 15.850 10.581 -9.216 1.00 64.25 180 ARG A N 1
ATOM 1473 C CA . ARG A 1 180 ? 15.188 11.135 -10.378 1.00 64.25 180 ARG A CA 1
ATOM 1474 C C . ARG A 1 180 ? 16.259 11.630 -11.346 1.00 64.25 180 ARG A C 1
ATOM 1476 O O . ARG A 1 180 ? 16.174 11.314 -12.514 1.00 64.25 180 ARG A O 1
ATOM 1483 N N . LYS A 1 181 ? 17.347 12.232 -10.858 1.00 77.19 181 LYS A N 1
ATOM 1484 C CA . LYS A 1 181 ? 18.292 12.989 -11.684 1.00 77.19 181 LYS A CA 1
ATOM 1485 C C . LYS A 1 181 ? 19.579 12.237 -12.020 1.00 77.19 181 LYS A C 1
ATOM 1487 O O . LYS A 1 181 ? 20.321 11.818 -11.135 1.00 77.19 181 LYS A O 1
ATOM 1492 N N . ILE A 1 182 ? 19.876 12.152 -13.311 1.00 81.56 182 ILE A N 1
ATOM 1493 C CA . ILE A 1 182 ? 21.183 11.788 -13.860 1.00 81.56 182 ILE A CA 1
ATOM 1494 C C . ILE A 1 182 ? 21.737 13.031 -14.542 1.00 81.56 182 ILE A C 1
ATOM 1496 O O . ILE A 1 182 ? 21.101 13.566 -15.446 1.00 81.56 182 ILE A O 1
ATOM 1500 N N . ILE A 1 183 ? 22.907 13.479 -14.092 1.00 81.75 183 ILE A N 1
ATOM 1501 C CA . ILE A 1 183 ? 23.544 14.707 -14.568 1.00 81.75 183 ILE A CA 1
ATOM 1502 C C . ILE A 1 183 ? 24.836 14.331 -15.284 1.00 81.75 183 ILE A C 1
ATOM 1504 O O . ILE A 1 183 ? 25.713 13.689 -14.706 1.00 81.75 183 ILE A O 1
ATOM 1508 N N . PHE A 1 184 ? 24.952 14.740 -16.542 1.00 81.00 184 PHE A N 1
ATOM 1509 C CA . PHE A 1 184 ? 26.207 14.749 -17.280 1.00 81.00 184 PHE A CA 1
ATOM 1510 C C . PHE A 1 184 ? 26.610 16.198 -17.481 1.00 81.00 184 PHE A C 1
ATOM 1512 O O . PHE A 1 184 ? 25.919 16.926 -18.187 1.00 81.00 184 PHE A O 1
ATOM 1519 N N . GLN A 1 185 ? 27.719 16.601 -16.873 1.00 75.94 185 GLN A N 1
ATOM 1520 C CA . GLN A 1 185 ? 28.233 17.956 -16.982 1.00 75.94 185 GLN A CA 1
ATOM 1521 C C . GLN A 1 185 ? 29.695 17.918 -17.428 1.00 75.94 185 GLN A C 1
ATOM 1523 O O . GLN A 1 185 ? 30.503 17.166 -16.886 1.00 75.94 185 GLN A O 1
ATOM 1528 N N . ASP A 1 186 ? 30.014 18.738 -18.420 1.00 70.38 186 ASP A N 1
ATOM 1529 C CA . ASP A 1 186 ? 31.372 19.143 -18.791 1.00 70.38 186 ASP A CA 1
ATOM 1530 C C . ASP A 1 186 ? 31.358 20.669 -18.994 1.00 70.38 186 ASP A C 1
ATOM 1532 O O . ASP A 1 186 ? 30.293 21.285 -19.043 1.00 70.38 186 ASP A O 1
ATOM 1536 N N . MET A 1 187 ? 32.517 21.303 -19.173 1.00 59.41 187 MET A N 1
ATOM 1537 C CA . MET A 1 187 ? 32.647 22.757 -19.358 1.00 59.41 187 MET A CA 1
ATOM 1538 C C . MET A 1 187 ? 31.834 23.328 -20.537 1.00 59.41 187 MET A C 1
ATOM 1540 O O . MET A 1 187 ? 31.716 24.541 -20.671 1.00 59.41 187 MET A O 1
ATOM 1544 N N . ARG A 1 188 ? 31.298 22.475 -21.417 1.00 62.97 188 ARG A N 1
ATOM 1545 C CA . ARG A 1 188 ? 30.604 22.860 -22.656 1.00 62.97 188 ARG A CA 1
ATOM 1546 C C . ARG A 1 188 ? 29.121 22.495 -22.678 1.00 62.97 188 ARG A C 1
ATOM 1548 O O . ARG A 1 188 ? 28.384 23.056 -23.480 1.00 62.97 188 ARG A O 1
ATOM 1555 N N . PHE A 1 189 ? 28.677 21.551 -21.851 1.00 70.69 189 PHE A N 1
ATOM 1556 C CA . PHE A 1 189 ? 27.301 21.064 -21.891 1.00 70.69 189 PHE A CA 1
ATOM 1557 C C . PHE A 1 189 ? 26.865 20.496 -20.545 1.00 70.69 189 PHE A C 1
ATOM 1559 O O . PHE A 1 189 ? 27.660 19.917 -19.804 1.00 70.69 189 PHE A O 1
ATOM 1566 N N . GLU A 1 190 ? 25.571 20.601 -20.291 1.00 77.62 190 GLU A N 1
ATOM 1567 C CA . GLU A 1 190 ? 24.870 19.928 -19.217 1.00 77.62 190 GLU A CA 1
ATOM 1568 C C . GLU A 1 190 ? 23.684 19.162 -19.812 1.00 77.62 190 GLU A C 1
ATOM 1570 O O . GLU A 1 190 ? 22.908 19.688 -20.613 1.00 77.62 190 GLU A O 1
ATOM 1575 N N . LEU A 1 191 ? 23.579 17.881 -19.468 1.00 80.19 191 LEU A N 1
ATOM 1576 C CA . LEU A 1 191 ? 22.430 17.042 -19.776 1.00 80.19 191 LEU A CA 1
ATOM 1577 C C . LEU A 1 191 ? 21.892 16.481 -18.469 1.00 80.19 191 LEU A C 1
ATOM 1579 O O . LEU A 1 191 ? 22.593 15.767 -17.750 1.00 80.19 191 LEU A O 1
ATOM 1583 N N . LEU A 1 192 ? 20.630 16.779 -18.209 1.00 85.06 192 LEU A N 1
ATOM 1584 C CA . LEU A 1 192 ? 19.870 16.304 -17.073 1.00 85.06 192 LEU A CA 1
ATOM 1585 C C . LEU A 1 192 ? 18.811 15.323 -17.577 1.00 85.06 192 LEU A C 1
ATOM 1587 O O . LEU A 1 192 ? 18.036 15.644 -18.470 1.00 85.06 192 LEU A O 1
ATOM 1591 N N . ALA A 1 193 ? 18.756 14.129 -16.998 1.00 86.81 193 ALA A N 1
ATOM 1592 C CA . ALA A 1 193 ? 17.644 13.205 -17.189 1.00 86.81 193 ALA A CA 1
ATOM 1593 C C . ALA A 1 193 ? 16.963 12.957 -15.845 1.00 86.81 193 ALA A C 1
ATOM 1595 O O . ALA A 1 193 ? 17.585 12.412 -14.934 1.00 86.81 193 ALA A O 1
ATOM 1596 N N . GLU A 1 194 ? 15.700 13.362 -15.734 1.00 88.19 194 GLU A N 1
ATOM 1597 C CA . GLU A 1 194 ? 14.855 13.197 -14.563 1.00 88.19 194 GLU A CA 1
ATOM 1598 C C . GLU A 1 194 ? 13.816 12.077 -14.759 1.00 88.19 194 GLU A C 1
ATOM 1600 O O . GLU A 1 194 ? 12.855 12.243 -15.498 1.00 88.19 194 GLU A O 1
ATOM 1605 N N . TYR A 1 195 ? 13.972 10.931 -14.098 1.00 88.50 195 TYR A N 1
ATOM 1606 C CA . TYR A 1 195 ? 12.965 9.868 -14.047 1.00 88.50 195 TYR A CA 1
ATOM 1607 C C . TYR A 1 195 ? 11.877 10.222 -13.034 1.00 88.5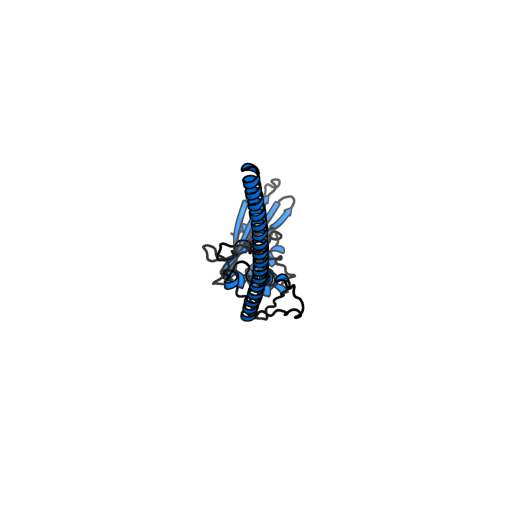0 195 TYR A C 1
ATOM 1609 O O . TYR A 1 195 ? 12.148 10.341 -11.839 1.00 88.50 195 TYR A O 1
ATOM 1617 N N . ILE A 1 196 ? 10.644 10.372 -13.509 1.00 86.62 196 ILE A N 1
ATOM 1618 C CA . ILE A 1 196 ? 9.541 10.938 -12.726 1.00 86.62 196 ILE A CA 1
ATOM 1619 C C . ILE A 1 196 ? 8.738 9.824 -12.052 1.00 86.62 196 ILE A C 1
ATOM 1621 O O . ILE A 1 196 ? 8.556 9.831 -10.833 1.00 86.62 196 ILE A O 1
ATOM 1625 N N . GLU A 1 197 ? 8.262 8.855 -12.832 1.00 89.00 197 GLU A N 1
ATOM 1626 C CA . GLU A 1 197 ? 7.292 7.867 -12.357 1.00 89.00 197 GLU A CA 1
ATOM 1627 C C . GLU A 1 197 ? 7.362 6.549 -13.132 1.00 89.00 197 GLU A C 1
ATOM 1629 O O . GLU A 1 197 ? 7.827 6.491 -14.276 1.00 89.00 197 GLU A O 1
ATOM 1634 N N . LEU A 1 198 ? 6.858 5.501 -12.483 1.00 92.44 198 LEU A N 1
ATOM 1635 C CA . LEU A 1 198 ? 6.550 4.207 -13.067 1.00 92.44 198 LEU A CA 1
ATOM 1636 C C . LEU A 1 198 ? 5.026 4.051 -13.089 1.00 92.44 198 LEU A C 1
ATOM 1638 O O . LEU A 1 198 ? 4.385 4.021 -12.043 1.00 92.44 198 LEU A O 1
ATOM 1642 N N . LEU A 1 199 ? 4.453 3.946 -14.280 1.00 94.25 199 LEU A N 1
ATOM 1643 C CA . LEU A 1 199 ? 3.036 3.671 -14.489 1.00 94.25 199 LEU A CA 1
ATOM 1644 C C . LEU A 1 199 ? 2.859 2.176 -14.736 1.00 94.25 199 LEU A C 1
ATOM 1646 O O . LEU A 1 199 ? 3.592 1.608 -15.545 1.00 94.25 199 LEU A O 1
ATOM 1650 N N . VAL A 1 200 ? 1.893 1.544 -14.075 1.00 95.38 200 VAL A N 1
ATOM 1651 C CA . VAL A 1 200 ? 1.627 0.103 -14.199 1.00 95.38 200 VAL A CA 1
ATOM 1652 C C . VAL A 1 200 ? 0.142 -0.121 -14.429 1.00 95.38 200 VAL A C 1
ATOM 1654 O O . VAL A 1 200 ? -0.670 0.291 -13.607 1.00 95.38 200 VAL A O 1
ATOM 1657 N N . SER A 1 201 ? -0.213 -0.790 -15.524 1.00 95.62 201 SER A N 1
ATOM 1658 C CA . SER A 1 201 ? -1.583 -1.242 -15.759 1.00 95.62 201 SER A CA 1
ATOM 1659 C C . SER A 1 201 ? -1.871 -2.427 -14.835 1.00 95.62 201 SER A C 1
ATOM 1661 O O . SER A 1 201 ? -1.189 -3.451 -14.947 1.00 95.62 201 SER A O 1
ATOM 1663 N N . PRO A 1 202 ? -2.858 -2.341 -13.928 1.00 93.31 202 PRO A N 1
ATOM 1664 C CA . PRO A 1 202 ? -3.181 -3.462 -13.049 1.00 93.31 202 PRO A CA 1
ATOM 1665 C C . PRO A 1 202 ? -3.800 -4.650 -13.792 1.00 93.31 202 PRO A C 1
ATOM 1667 O O . PRO A 1 202 ? -3.681 -5.786 -13.335 1.00 93.31 202 PRO A O 1
ATOM 1670 N N . GLU A 1 203 ? -4.448 -4.387 -14.931 1.00 93.31 203 GLU A N 1
ATOM 1671 C CA . GLU A 1 203 ? -5.130 -5.391 -15.752 1.00 93.31 203 GLU A CA 1
ATOM 1672 C C . GLU A 1 203 ? -4.151 -6.207 -16.598 1.00 93.31 203 GLU A C 1
ATOM 1674 O O . GLU A 1 203 ? -4.222 -7.434 -16.632 1.00 93.31 203 GLU A O 1
ATOM 1679 N N . THR A 1 204 ? -3.224 -5.527 -17.276 1.00 93.25 204 THR A N 1
ATOM 1680 C CA . THR A 1 204 ? -2.331 -6.159 -18.262 1.00 93.25 204 THR A CA 1
ATOM 1681 C C . THR A 1 204 ? -0.913 -6.375 -17.736 1.00 93.25 204 THR A C 1
ATOM 1683 O O . THR A 1 204 ? -0.163 -7.180 -18.283 1.00 93.25 204 THR A O 1
ATOM 1686 N N . GLY A 1 205 ? -0.515 -5.656 -16.683 1.00 91.56 205 GLY A N 1
ATOM 1687 C CA . GLY A 1 205 ? 0.867 -5.601 -16.205 1.00 91.56 205 GLY A CA 1
ATOM 1688 C C . GLY A 1 205 ? 1.798 -4.749 -17.076 1.00 91.56 205 GLY A C 1
ATOM 1689 O O . GLY A 1 205 ? 2.960 -4.552 -16.698 1.00 91.56 205 GLY A O 1
ATOM 1690 N N . GLU A 1 206 ? 1.311 -4.215 -18.204 1.00 96.56 206 GLU A N 1
ATOM 1691 C CA . GLU A 1 206 ? 2.066 -3.290 -19.044 1.00 96.56 206 GLU A CA 1
ATOM 1692 C C . GLU A 1 206 ? 2.541 -2.098 -18.223 1.00 96.56 206 GLU A C 1
ATOM 1694 O O . GLU A 1 206 ? 1.836 -1.586 -17.350 1.00 96.56 206 GLU A O 1
ATOM 1699 N N . SER A 1 207 ? 3.762 -1.650 -18.496 1.00 96.19 207 SER A N 1
ATOM 1700 C CA . SER A 1 207 ? 4.402 -0.618 -17.692 1.00 96.19 207 SER A CA 1
ATOM 1701 C C . SER A 1 207 ? 4.969 0.495 -18.551 1.00 96.19 207 SER A C 1
ATOM 1703 O O . SER A 1 207 ? 5.463 0.267 -19.654 1.00 96.19 207 SER A O 1
ATOM 1705 N N . LYS A 1 208 ? 4.929 1.719 -18.034 1.00 95.50 208 LYS A N 1
ATOM 1706 C CA . LYS A 1 208 ? 5.542 2.883 -18.670 1.00 95.50 208 LYS A CA 1
ATOM 1707 C C . LYS A 1 208 ? 6.463 3.579 -17.684 1.00 95.50 208 LYS A C 1
ATOM 1709 O O . LYS A 1 208 ? 6.156 3.671 -16.501 1.00 95.50 208 LYS A O 1
ATOM 1714 N N . VAL A 1 209 ? 7.584 4.088 -18.174 1.00 93.25 209 VAL A N 1
ATOM 1715 C CA . VAL A 1 209 ? 8.477 4.947 -17.393 1.00 93.25 209 VAL A CA 1
ATOM 1716 C C . VAL A 1 209 ? 8.471 6.325 -18.024 1.00 93.25 209 VAL A C 1
ATOM 1718 O O . VAL A 1 209 ? 8.837 6.470 -19.193 1.00 93.25 209 VAL A O 1
ATOM 1721 N N . THR A 1 210 ? 8.069 7.329 -17.249 1.00 91.38 210 THR A N 1
ATOM 1722 C CA . THR A 1 210 ? 8.125 8.726 -17.680 1.00 91.38 210 THR A CA 1
ATOM 1723 C C . THR A 1 210 ? 9.438 9.333 -17.213 1.00 91.38 210 THR A C 1
ATOM 1725 O O . THR A 1 210 ? 9.764 9.295 -16.023 1.00 91.38 210 THR A O 1
ATOM 1728 N N . LEU A 1 211 ? 10.177 9.928 -18.143 1.00 90.88 211 LEU A N 1
ATOM 1729 C CA . LEU A 1 211 ? 11.368 10.710 -17.857 1.00 90.88 211 LEU A CA 1
ATOM 1730 C C . LEU A 1 211 ? 11.307 12.069 -18.544 1.00 90.88 211 LEU A C 1
ATOM 1732 O O . LEU A 1 211 ? 10.587 12.279 -19.517 1.00 90.88 211 LEU A O 1
ATOM 1736 N N . GLU A 1 212 ? 12.092 12.993 -18.037 1.00 89.62 212 GLU A N 1
ATOM 1737 C CA . GLU A 1 212 ? 12.207 14.349 -18.522 1.00 89.62 212 GLU A CA 1
ATOM 1738 C C . GLU A 1 212 ? 13.675 14.639 -18.774 1.00 89.62 212 GLU A C 1
ATOM 1740 O O . GLU A 1 212 ? 14.499 14.533 -17.874 1.00 89.62 212 GLU A O 1
ATOM 1745 N N . ILE A 1 213 ? 14.023 14.925 -20.021 1.00 87.50 213 ILE A N 1
ATOM 1746 C CA . ILE A 1 213 ? 15.398 15.193 -20.419 1.00 87.50 213 ILE A CA 1
ATOM 1747 C C . ILE A 1 213 ? 15.511 16.677 -20.732 1.00 87.50 213 ILE A C 1
ATOM 1749 O O . ILE A 1 213 ? 14.774 17.202 -21.567 1.00 87.50 213 ILE A O 1
ATOM 1753 N N . GLU A 1 214 ? 16.443 17.336 -20.067 1.00 85.00 214 GLU A N 1
ATOM 1754 C CA . GLU A 1 214 ? 16.810 18.724 -20.287 1.00 85.00 214 GLU A CA 1
ATOM 1755 C C . GLU A 1 214 ? 18.265 18.777 -20.745 1.00 85.00 214 GLU A C 1
ATOM 1757 O O . GLU A 1 214 ? 19.135 18.097 -20.197 1.00 85.00 214 GLU A O 1
ATOM 1762 N N . SER A 1 215 ? 18.529 19.564 -21.783 1.00 76.69 215 SER A N 1
ATOM 1763 C CA . SER A 1 215 ? 19.889 19.855 -22.217 1.00 76.69 215 SER A CA 1
ATOM 1764 C C . SER A 1 215 ? 20.109 21.361 -22.218 1.00 76.69 215 SER A C 1
ATOM 1766 O O . SER A 1 215 ? 19.311 22.126 -22.759 1.00 76.69 215 SER A O 1
ATOM 1768 N N . CYS A 1 216 ? 21.211 21.761 -21.590 1.00 68.88 216 CYS A N 1
ATOM 1769 C CA . CYS A 1 216 ? 21.684 23.132 -21.514 1.00 68.88 216 CYS A CA 1
ATOM 1770 C C . CYS A 1 216 ? 23.097 23.172 -22.101 1.00 68.88 216 CYS A C 1
ATOM 1772 O O . CYS A 1 216 ? 24.006 22.504 -21.608 1.00 68.88 216 CYS A O 1
ATOM 1774 N N . ILE A 1 217 ? 23.305 23.939 -23.169 1.00 63.81 217 ILE A N 1
ATOM 1775 C CA . ILE A 1 217 ? 24.644 24.170 -23.725 1.00 63.81 217 ILE A CA 1
ATOM 1776 C C . ILE A 1 217 ? 25.116 25.544 -23.251 1.00 63.81 217 ILE A C 1
ATOM 1778 O O . ILE A 1 217 ? 24.449 26.552 -23.486 1.00 63.81 217 ILE A O 1
ATOM 1782 N N . TYR A 1 218 ? 26.279 25.592 -22.602 1.00 59.91 218 TYR A N 1
ATOM 1783 C CA . TYR A 1 218 ? 26.924 26.853 -22.241 1.00 59.91 218 TYR A CA 1
ATOM 1784 C C . TYR A 1 218 ? 27.509 27.462 -23.526 1.00 59.91 218 TYR A C 1
ATOM 1786 O O . TYR A 1 218 ? 28.288 26.809 -24.220 1.00 59.91 218 TYR A O 1
ATOM 1794 N N . SER A 1 219 ? 27.087 28.680 -23.886 1.00 50.22 219 SER A N 1
ATOM 1795 C CA . SER A 1 219 ? 27.173 29.289 -25.230 1.00 50.22 219 SER A CA 1
ATOM 1796 C C . SER A 1 219 ? 28.582 29.641 -25.755 1.00 50.22 219 SER A C 1
ATOM 1798 O O . SER A 1 219 ? 28.748 30.639 -26.454 1.00 50.22 219 SER A O 1
ATOM 1800 N N . VAL A 1 220 ? 29.614 28.862 -25.430 1.00 52.50 220 VAL A N 1
ATOM 1801 C CA . VAL A 1 220 ? 31.008 29.137 -25.825 1.00 52.50 220 VAL A CA 1
ATOM 1802 C C . VAL A 1 220 ? 31.438 28.321 -27.057 1.00 52.50 220 VAL A C 1
ATOM 1804 O O . VAL A 1 220 ? 32.496 28.572 -27.619 1.00 52.50 220 VAL A O 1
ATOM 1807 N N . VAL A 1 221 ? 30.628 27.360 -27.523 1.00 49.72 221 VAL A N 1
ATOM 1808 C CA . VAL A 1 221 ? 30.957 26.499 -28.676 1.00 49.72 221 VAL A CA 1
ATOM 1809 C C . VAL A 1 221 ? 29.838 26.581 -29.716 1.00 49.72 221 VAL A C 1
ATOM 1811 O O . VAL A 1 221 ? 28.765 26.018 -29.520 1.00 49.72 221 VAL A O 1
ATOM 1814 N N . SER A 1 222 ? 30.090 27.305 -30.809 1.00 47.28 222 SER A N 1
ATOM 1815 C CA . SER A 1 222 ? 29.120 27.655 -31.862 1.00 47.28 222 SER A CA 1
ATOM 1816 C C . SER A 1 222 ? 28.741 26.513 -32.810 1.00 47.28 222 SER A C 1
ATOM 1818 O O . SER A 1 222 ? 27.760 26.640 -33.534 1.00 47.28 222 SER A O 1
ATOM 1820 N N . ASP A 1 223 ? 29.478 25.399 -32.803 1.00 47.16 223 ASP A N 1
ATOM 1821 C CA . ASP A 1 223 ? 29.432 24.429 -33.912 1.00 47.16 223 ASP A CA 1
ATOM 1822 C C . ASP A 1 223 ? 28.725 23.108 -33.563 1.00 47.16 223 ASP A C 1
ATOM 1824 O O . ASP A 1 223 ? 28.778 22.133 -34.314 1.00 47.16 223 ASP A O 1
ATOM 1828 N N . ILE A 1 224 ? 28.046 23.045 -32.415 1.00 50.72 224 ILE A N 1
ATOM 1829 C CA . ILE A 1 224 ? 27.235 21.886 -32.030 1.00 50.72 224 ILE A CA 1
ATOM 1830 C C . ILE A 1 224 ? 25.769 22.278 -32.193 1.00 50.72 224 ILE A C 1
ATOM 1832 O O . ILE A 1 224 ? 25.297 23.177 -31.498 1.00 50.72 224 ILE A O 1
ATOM 1836 N N . ASN A 1 225 ? 25.067 21.594 -33.110 1.00 51.09 225 ASN A N 1
ATOM 1837 C CA . ASN A 1 225 ? 23.617 21.704 -33.316 1.00 51.09 225 ASN A CA 1
ATOM 1838 C C . ASN A 1 225 ? 22.899 21.914 -31.975 1.00 51.09 225 ASN A C 1
ATOM 1840 O O . ASN A 1 225 ? 23.134 21.162 -31.032 1.00 51.09 225 ASN A O 1
ATOM 1844 N N . HIS A 1 226 ? 22.072 22.955 -31.897 1.00 51.12 226 HIS A N 1
ATOM 1845 C CA . HIS A 1 226 ? 21.511 23.493 -30.657 1.00 51.12 226 HIS A CA 1
ATOM 1846 C C . HIS A 1 226 ? 20.452 22.574 -30.031 1.00 51.12 226 HIS A C 1
ATOM 1848 O O . HIS A 1 226 ? 19.498 22.181 -30.698 1.00 51.12 226 HIS A O 1
ATOM 1854 N N . TRP A 1 227 ? 20.622 22.228 -28.750 1.00 56.94 227 TRP A N 1
ATOM 1855 C CA . TRP A 1 227 ? 19.740 21.330 -27.983 1.00 56.94 227 TRP A CA 1
ATOM 1856 C C . TRP A 1 227 ? 19.121 22.041 -26.780 1.00 56.94 227 TRP A C 1
ATOM 1858 O O . TRP A 1 227 ? 19.068 21.491 -25.691 1.00 56.94 227 TRP A O 1
ATOM 1868 N N . ASN A 1 228 ? 18.668 23.281 -26.945 1.00 61.34 228 ASN A N 1
ATOM 1869 C CA . ASN A 1 228 ? 18.028 23.981 -25.836 1.00 61.34 228 ASN A CA 1
ATOM 1870 C C . ASN A 1 228 ? 16.577 23.527 -25.720 1.00 61.34 228 ASN A C 1
ATOM 1872 O O . ASN A 1 228 ? 15.748 23.841 -26.575 1.00 61.34 228 ASN A O 1
ATOM 1876 N N . GLY A 1 229 ? 16.271 22.779 -24.667 1.00 72.81 229 GLY A N 1
ATOM 1877 C CA . GLY A 1 229 ? 14.904 22.365 -24.417 1.00 72.81 229 GLY A CA 1
ATOM 1878 C C . GLY A 1 229 ? 14.771 21.283 -23.366 1.00 72.81 229 GLY A C 1
ATOM 1879 O O . GLY A 1 229 ? 15.688 20.516 -23.074 1.00 72.81 229 GLY A O 1
ATOM 1880 N N . LYS A 1 230 ? 13.563 21.235 -22.822 1.00 83.81 230 LYS A N 1
ATOM 1881 C CA . LYS A 1 230 ? 13.114 20.258 -21.849 1.00 83.81 230 LYS A CA 1
ATOM 1882 C C . LYS A 1 230 ? 12.054 19.388 -22.513 1.00 83.81 230 LYS A C 1
ATOM 1884 O O . LYS A 1 230 ? 11.039 19.905 -22.978 1.00 83.81 230 LYS A O 1
ATOM 1889 N N . LYS A 1 231 ? 12.295 18.080 -22.592 1.00 87.94 231 LYS A N 1
ATOM 1890 C CA . LYS A 1 231 ? 11.419 17.120 -23.275 1.00 87.94 231 LYS A CA 1
ATOM 1891 C C . LYS A 1 231 ? 10.965 16.035 -22.314 1.00 87.94 231 LYS A C 1
ATOM 1893 O O . LYS A 1 231 ? 11.786 15.364 -21.695 1.00 87.94 231 LYS A O 1
ATOM 1898 N N . ARG A 1 232 ? 9.652 15.825 -22.235 1.00 90.50 232 ARG A N 1
ATOM 1899 C CA . ARG A 1 232 ? 9.053 14.718 -21.486 1.00 90.50 232 ARG A CA 1
ATOM 1900 C C . ARG A 1 232 ? 8.844 13.527 -22.411 1.00 90.50 232 ARG A C 1
ATOM 1902 O O . ARG A 1 232 ? 8.221 13.658 -23.459 1.00 90.50 232 ARG A O 1
ATOM 1909 N N . ILE A 1 233 ? 9.375 12.378 -22.025 1.00 90.62 233 ILE A N 1
ATOM 1910 C CA . ILE A 1 233 ? 9.416 11.157 -22.827 1.00 90.62 233 ILE A CA 1
ATOM 1911 C C . ILE A 1 233 ? 8.811 10.029 -22.000 1.00 90.62 233 ILE A C 1
ATOM 1913 O O . ILE A 1 233 ? 9.068 9.916 -20.804 1.00 90.62 233 ILE A O 1
ATOM 1917 N N . THR A 1 234 ? 8.003 9.188 -22.641 1.00 92.50 234 THR A N 1
ATOM 1918 C CA . THR A 1 234 ? 7.406 8.006 -22.011 1.00 92.50 234 THR A CA 1
ATOM 1919 C C . THR A 1 234 ? 7.896 6.758 -22.725 1.00 92.50 234 THR A C 1
ATOM 1921 O O . THR A 1 234 ? 7.635 6.571 -23.912 1.00 92.50 234 THR A O 1
ATOM 1924 N N . LEU A 1 235 ? 8.605 5.901 -22.000 1.00 93.31 235 LEU A N 1
ATOM 1925 C CA . LEU A 1 235 ? 9.096 4.622 -22.500 1.00 93.31 235 LEU A CA 1
ATOM 1926 C C . LEU A 1 235 ? 8.099 3.523 -22.138 1.00 93.31 235 LEU A C 1
ATOM 1928 O O . LEU A 1 235 ? 7.672 3.442 -20.988 1.00 93.31 235 LEU A O 1
ATOM 1932 N N . LYS A 1 236 ? 7.729 2.688 -23.111 1.00 95.62 236 LYS A N 1
ATOM 1933 C CA . LYS A 1 236 ? 6.781 1.579 -22.932 1.00 95.62 236 LYS A CA 1
ATOM 1934 C C . LYS A 1 236 ? 7.530 0.265 -22.727 1.00 95.62 236 LYS A C 1
ATOM 1936 O O . LYS A 1 236 ? 8.505 -0.000 -23.425 1.00 95.62 236 LYS A O 1
ATOM 1941 N N . PHE A 1 237 ? 7.034 -0.554 -21.809 1.00 96.44 237 PHE A N 1
ATOM 1942 C CA . PHE A 1 237 ? 7.569 -1.867 -21.476 1.00 96.44 237 PHE A CA 1
ATOM 1943 C C . PHE A 1 237 ? 6.430 -2.888 -21.406 1.00 96.44 237 PHE A C 1
ATOM 1945 O O . PHE A 1 237 ? 5.351 -2.563 -20.902 1.00 96.44 237 PHE A O 1
ATOM 1952 N N . PRO A 1 238 ? 6.666 -4.134 -21.843 1.00 95.69 238 PRO A N 1
ATOM 1953 C CA . PRO A 1 238 ? 5.643 -5.175 -21.820 1.00 95.69 238 PRO A CA 1
ATOM 1954 C C . PRO A 1 238 ? 5.264 -5.603 -20.396 1.00 95.69 238 PRO A C 1
ATOM 1956 O O . PRO A 1 238 ? 4.198 -6.168 -20.194 1.00 95.69 238 PRO A O 1
ATOM 1959 N N . ASN A 1 239 ? 6.127 -5.371 -19.400 1.00 94.62 239 ASN A N 1
ATOM 1960 C CA . ASN A 1 239 ? 5.865 -5.736 -18.010 1.00 94.62 239 ASN A CA 1
ATOM 1961 C C . ASN A 1 239 ? 6.683 -4.894 -17.011 1.00 94.62 239 ASN A C 1
ATOM 1963 O O . ASN A 1 239 ? 7.693 -4.271 -17.358 1.00 94.62 239 ASN A O 1
ATOM 1967 N N . VAL A 1 240 ? 6.274 -4.943 -15.737 1.00 93.06 240 VAL A N 1
ATOM 1968 C CA . VAL A 1 240 ? 6.930 -4.244 -14.612 1.00 93.06 240 VAL A CA 1
ATOM 1969 C C . VAL A 1 240 ? 8.396 -4.645 -14.459 1.00 93.06 240 VAL A C 1
ATOM 1971 O O . VAL A 1 240 ? 9.239 -3.810 -14.131 1.00 93.06 240 VAL A O 1
ATOM 1974 N N . ARG A 1 241 ? 8.731 -5.919 -14.701 1.00 93.62 241 ARG A N 1
ATOM 1975 C CA . ARG A 1 241 ? 10.099 -6.427 -14.536 1.00 93.62 241 ARG A CA 1
ATOM 1976 C C . ARG A 1 241 ? 11.063 -5.726 -15.484 1.00 93.62 241 ARG A C 1
ATOM 1978 O O . ARG A 1 241 ? 12.125 -5.292 -15.046 1.00 93.62 241 ARG A O 1
ATOM 1985 N N . GLU A 1 242 ? 10.705 -5.592 -16.754 1.00 94.75 242 GLU A N 1
ATOM 1986 C CA . GLU A 1 242 ? 11.532 -4.909 -17.750 1.00 94.75 242 GLU A CA 1
ATOM 1987 C C . GLU A 1 242 ? 11.655 -3.412 -17.472 1.00 94.75 242 GLU A C 1
ATOM 1989 O O . GLU A 1 242 ? 12.763 -2.875 -17.532 1.00 94.75 242 GLU A O 1
ATOM 1994 N N . ALA A 1 243 ? 10.561 -2.760 -17.071 1.00 93.12 243 ALA A N 1
ATOM 1995 C CA . ALA A 1 243 ? 10.592 -1.364 -16.642 1.00 93.12 243 ALA A CA 1
ATOM 1996 C C . ALA A 1 243 ? 11.528 -1.163 -15.434 1.00 93.12 243 ALA A C 1
ATOM 1998 O O . ALA A 1 243 ? 12.352 -0.248 -15.417 1.00 93.12 243 ALA A O 1
ATOM 1999 N N . TYR A 1 244 ? 11.474 -2.055 -14.442 1.00 91.12 244 TYR A N 1
ATOM 2000 C CA . TYR A 1 244 ? 12.342 -1.983 -13.267 1.00 91.12 244 TYR A CA 1
ATOM 2001 C C . TYR A 1 244 ? 13.813 -2.257 -13.610 1.00 91.12 244 TYR A C 1
ATOM 2003 O O . TYR A 1 244 ? 14.705 -1.547 -13.148 1.00 91.12 244 TYR A O 1
ATOM 2011 N N . LEU A 1 245 ? 14.095 -3.248 -14.462 1.00 91.44 245 LEU A N 1
ATOM 2012 C CA . LEU A 1 245 ? 15.452 -3.517 -14.952 1.00 91.44 245 LEU A CA 1
ATOM 2013 C C . LEU A 1 245 ? 16.012 -2.335 -15.752 1.00 91.44 245 LEU A C 1
ATOM 2015 O O . LEU A 1 245 ? 17.197 -2.020 -15.623 1.00 91.44 245 LEU A O 1
ATOM 2019 N N . HIS A 1 246 ? 15.171 -1.644 -16.524 1.00 91.06 246 HIS A N 1
ATOM 2020 C CA . HIS A 1 246 ? 15.543 -0.389 -17.164 1.00 91.06 246 HIS A CA 1
ATOM 2021 C C . HIS A 1 246 ? 15.960 0.652 -16.115 1.00 91.06 246 HIS A C 1
ATOM 2023 O O . HIS A 1 246 ? 17.074 1.165 -16.199 1.00 91.06 246 HIS A O 1
ATOM 2029 N N . LEU A 1 247 ? 15.155 0.878 -15.071 1.00 89.12 247 LEU A N 1
ATOM 2030 C CA . LEU A 1 247 ? 15.482 1.799 -13.969 1.00 89.12 247 LEU A CA 1
ATOM 2031 C C . LEU A 1 247 ? 16.779 1.439 -13.213 1.00 89.12 247 LEU A C 1
ATOM 2033 O O . LEU A 1 247 ? 17.439 2.321 -12.662 1.00 89.12 247 LEU A O 1
ATOM 2037 N N . ILE A 1 248 ? 17.193 0.168 -13.205 1.00 88.44 248 ILE A N 1
ATOM 2038 C CA . ILE A 1 248 ? 18.525 -0.231 -12.720 1.00 88.44 248 ILE A CA 1
ATOM 2039 C C . ILE A 1 248 ? 19.609 0.162 -13.733 1.00 88.44 248 ILE A C 1
ATOM 2041 O O . ILE A 1 248 ? 20.635 0.738 -13.367 1.00 88.44 248 ILE A O 1
ATOM 2045 N N . ALA A 1 249 ? 19.407 -0.171 -15.009 1.00 88.50 249 ALA A N 1
ATOM 2046 C CA . ALA A 1 249 ? 20.414 -0.031 -16.056 1.00 88.50 249 ALA A CA 1
ATOM 2047 C C . ALA A 1 249 ? 20.749 1.430 -16.390 1.00 88.50 249 ALA A C 1
ATOM 2049 O O . ALA A 1 249 ? 21.885 1.726 -16.757 1.00 88.50 249 ALA A O 1
ATOM 2050 N N . VAL A 1 250 ? 19.783 2.343 -16.265 1.00 85.38 250 VAL A N 1
ATOM 2051 C CA . VAL A 1 250 ? 19.897 3.757 -16.670 1.00 85.38 250 VAL A CA 1
ATOM 2052 C C . VAL A 1 250 ? 21.029 4.503 -15.965 1.00 85.38 250 VAL A C 1
ATOM 2054 O O . VAL A 1 250 ? 21.707 5.317 -16.592 1.00 85.38 250 VAL A O 1
ATOM 2057 N N . LYS A 1 251 ? 21.340 4.138 -14.717 1.00 79.75 251 LYS A N 1
ATOM 2058 C CA . LYS A 1 251 ? 22.469 4.698 -13.951 1.00 79.75 251 LYS A CA 1
ATOM 2059 C C . LYS A 1 251 ? 23.842 4.372 -14.537 1.00 79.75 251 LYS A C 1
ATOM 2061 O O . LYS A 1 251 ? 24.821 5.026 -14.204 1.00 79.75 251 LYS A O 1
ATOM 2066 N N . TYR A 1 252 ? 23.916 3.362 -15.398 1.00 83.31 252 TYR A N 1
ATOM 2067 C CA . TYR A 1 252 ? 25.150 2.898 -16.033 1.00 83.31 252 TYR A CA 1
ATOM 2068 C C . TYR A 1 252 ? 25.210 3.261 -17.523 1.00 83.31 252 TYR A C 1
ATOM 2070 O O . TYR A 1 252 ? 26.097 2.804 -18.244 1.00 83.31 252 TYR A O 1
ATOM 2078 N N . ARG A 1 253 ? 24.248 4.049 -18.019 1.00 86.69 253 ARG A N 1
ATOM 2079 C CA . ARG A 1 253 ? 24.219 4.509 -19.410 1.00 86.69 253 ARG A CA 1
ATOM 2080 C C . ARG A 1 253 ? 25.056 5.773 -19.577 1.00 86.69 253 ARG A C 1
ATOM 2082 O O . ARG A 1 253 ? 25.190 6.572 -18.660 1.00 86.69 253 ARG A O 1
ATOM 2089 N N . SER A 1 254 ? 25.611 5.958 -20.771 1.00 86.31 254 SER A N 1
ATOM 2090 C CA . SER A 1 254 ? 26.368 7.163 -21.124 1.00 86.31 254 SER A CA 1
ATOM 2091 C C . SER A 1 254 ? 25.447 8.285 -21.603 1.00 86.31 254 SER A C 1
ATOM 2093 O O . SER A 1 254 ? 24.331 8.031 -22.052 1.00 86.31 254 SER A O 1
ATOM 2095 N N . TRP A 1 255 ? 25.943 9.522 -21.616 1.00 82.88 255 TRP A N 1
ATOM 2096 C CA . TRP A 1 255 ? 25.227 10.672 -22.182 1.00 82.88 255 TRP A CA 1
ATOM 2097 C C . TRP A 1 255 ? 24.729 10.422 -23.622 1.00 82.88 255 TRP A C 1
ATOM 2099 O O . TRP A 1 255 ? 23.643 10.861 -23.985 1.00 82.88 255 TRP A O 1
ATOM 2109 N N . LYS A 1 256 ? 25.467 9.636 -24.430 1.00 83.56 256 LYS A N 1
ATOM 2110 C CA . LYS A 1 256 ? 25.073 9.257 -25.802 1.00 83.56 256 LYS A CA 1
ATOM 2111 C C . LYS A 1 256 ? 23.748 8.490 -25.847 1.00 83.56 256 LYS A C 1
ATOM 2113 O O . LYS A 1 256 ? 23.017 8.603 -26.824 1.00 83.56 256 LYS A O 1
ATOM 2118 N N . PHE A 1 257 ? 23.449 7.691 -24.823 1.00 88.00 257 PHE A N 1
ATOM 2119 C CA . PHE A 1 257 ? 22.179 6.971 -24.717 1.00 88.00 257 PHE A CA 1
ATOM 2120 C C . PHE A 1 257 ? 21.01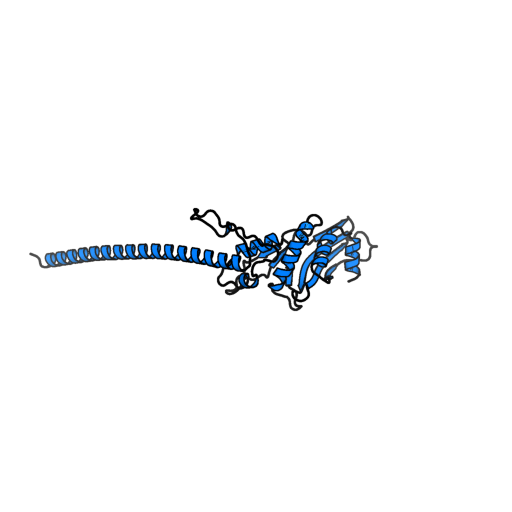3 7.944 -24.521 1.00 88.00 257 PHE A C 1
ATOM 2122 O O . PHE A 1 257 ? 20.041 7.883 -25.267 1.00 88.00 257 PHE A O 1
ATOM 2129 N N . TYR A 1 258 ? 21.144 8.879 -23.579 1.00 83.94 258 TYR A N 1
ATOM 2130 C CA . TYR A 1 258 ? 20.124 9.897 -23.309 1.00 83.94 258 TYR A CA 1
ATOM 2131 C C . TYR A 1 258 ? 19.927 10.849 -24.479 1.00 83.94 258 TYR A C 1
ATOM 2133 O O . TYR A 1 258 ? 18.794 11.173 -24.822 1.00 83.94 258 TYR A O 1
ATOM 2141 N N . ARG A 1 259 ? 21.025 11.211 -25.149 1.00 79.88 259 ARG A N 1
ATOM 2142 C CA . ARG A 1 259 ? 20.984 11.972 -26.392 1.00 79.88 259 ARG A CA 1
ATOM 2143 C C . ARG A 1 259 ? 20.112 11.278 -27.437 1.00 79.88 259 ARG A C 1
ATOM 2145 O O . ARG A 1 259 ? 19.171 11.887 -27.922 1.00 79.88 259 ARG A O 1
ATOM 2152 N N . LYS A 1 260 ? 20.363 9.992 -27.712 1.00 85.06 260 LYS A N 1
ATOM 2153 C CA . LYS A 1 260 ? 19.561 9.210 -28.668 1.00 85.06 260 LYS A CA 1
ATOM 2154 C C . LYS A 1 260 ? 18.085 9.134 -28.284 1.00 85.06 260 LYS A C 1
ATOM 2156 O O . LYS A 1 260 ? 17.238 9.202 -29.164 1.00 85.06 260 LYS A O 1
ATOM 2161 N N . ILE A 1 261 ? 17.776 8.988 -26.993 1.00 83.56 261 ILE A N 1
ATOM 2162 C CA . ILE A 1 261 ? 16.387 8.989 -26.514 1.00 83.56 261 ILE A CA 1
ATOM 2163 C C . ILE A 1 261 ? 15.716 10.330 -26.820 1.00 83.56 261 ILE A C 1
ATOM 2165 O O . ILE A 1 261 ? 14.599 10.337 -27.321 1.00 83.56 261 ILE A O 1
ATOM 2169 N N . TYR A 1 262 ? 16.393 11.448 -26.565 1.00 80.56 262 TYR A N 1
ATOM 2170 C CA . TYR A 1 262 ? 15.874 12.787 -26.851 1.00 80.56 262 TYR A CA 1
ATOM 2171 C C . TYR A 1 262 ? 15.715 13.057 -28.362 1.00 80.56 262 TYR A C 1
ATOM 2173 O O . TYR A 1 262 ? 14.691 13.600 -28.773 1.00 80.56 262 TYR A O 1
ATOM 2181 N N . GLU A 1 263 ? 16.693 12.639 -29.177 1.00 78.38 263 GLU A N 1
ATOM 2182 C CA . GLU A 1 263 ? 16.722 12.741 -30.653 1.00 78.38 263 GLU A CA 1
ATOM 2183 C C . GLU A 1 263 ? 15.627 11.905 -31.334 1.00 78.38 263 GLU A C 1
ATOM 2185 O O . GLU A 1 263 ? 15.029 12.349 -32.306 1.00 78.38 263 GLU A O 1
ATOM 2190 N N . GLY A 1 264 ? 15.419 10.671 -30.864 1.00 71.50 264 GLY A N 1
ATOM 2191 C CA . GLY A 1 264 ? 14.606 9.657 -31.543 1.00 71.50 264 GLY A CA 1
ATOM 2192 C C . GLY A 1 264 ? 13.162 9.538 -31.059 1.00 71.50 264 GLY A C 1
ATOM 2193 O O . GLY A 1 264 ? 12.500 8.566 -31.417 1.00 71.50 264 GLY A O 1
ATOM 2194 N N . SER A 1 265 ? 12.699 10.461 -30.212 1.00 57.88 265 SER A N 1
ATOM 2195 C CA . SER A 1 265 ? 11.317 10.505 -29.703 1.00 57.88 265 SER A CA 1
ATOM 2196 C C . SER A 1 265 ? 10.475 11.600 -30.336 1.00 57.88 265 SER A C 1
ATOM 2198 O O . SER A 1 265 ? 11.056 12.600 -30.811 1.00 57.88 265 SER A O 1
#

pLDDT: mean 84.1, std 12.17, range [47.16, 96.56]